Protein AF-A0A177AF52-F1 (afdb_monomer_lite)

Organism: NCBI:txid655981

pLDDT: mean 85.98, std 14.41, range [28.59, 98.75]

InterPro domains:
  IPR007400 PrpF-like [PF04303] (3-266)
  IPR007400 PrpF-like [PTHR43709] (2-265)

Secondary structure (DSSP, 8-state):
--TTT-----SS--HHHHHHHHHHHHHTTSSPPPPS-TTS-SEEEEEEEEEETTTTEEEEEEEEEETTEE----SB--TTSSS-B---EEEEES-BTSSSSSSSTTSSS-EEETTEEEEEEEESEEEEEEETGGGTS-TT--HHHHHHSTTHHHHHHHHHHHHHHHTTS-SSGGG--SSSSEEEEEE---GGGGSSSTT--SEEEEEEETTEE-SS--HHHHHHHHHHTTSTT-HHHHHT-S--SSSEEEEEETTEEEEEEEEEESSSTTSEEEESPPP--

Structure (mmCIF, N/CA/C/O backbone):
data_AF-A0A177AF52-F1
#
_entry.id   AF-A0A177AF52-F1
#
loop_
_atom_site.group_PDB
_atom_site.id
_atom_site.type_symbol
_atom_site.label_atom_id
_atom_site.label_alt_id
_atom_site.label_comp_id
_atom_site.label_asym_id
_atom_site.label_entity_id
_atom_site.label_seq_id
_atom_site.pdbx_PDB_ins_code
_atom_site.Cartn_x
_atom_site.Cartn_y
_atom_site.Cartn_z
_atom_site.occupancy
_atom_site.B_iso_or_equiv
_atom_site.auth_seq_id
_atom_site.auth_comp_id
_atom_site.auth_asym_id
_atom_site.auth_atom_id
_atom_site.pdbx_PDB_model_num
ATOM 1 N N . MET A 1 1 ? 0.615 -17.103 -1.307 1.00 76.00 1 MET A N 1
ATOM 2 C CA . MET A 1 1 ? 0.605 -18.437 -0.681 1.00 76.00 1 MET A CA 1
ATOM 3 C C . MET A 1 1 ? 0.746 -18.236 0.809 1.00 76.00 1 MET A C 1
ATOM 5 O O . MET A 1 1 ? 1.696 -17.577 1.219 1.00 76.00 1 MET A O 1
ATOM 9 N N . GLY A 1 2 ? -0.213 -18.704 1.598 1.00 78.56 2 GLY A N 1
ATOM 10 C CA . GLY A 1 2 ? -0.101 -18.650 3.048 1.00 78.56 2 GLY A CA 1
ATOM 11 C C . GLY A 1 2 ? 0.959 -19.633 3.538 1.00 78.56 2 GLY A C 1
ATOM 12 O O . GLY A 1 2 ? 0.996 -20.785 3.116 1.00 78.56 2 GLY A O 1
ATOM 13 N N . ILE A 1 3 ? 1.853 -19.162 4.409 1.00 81.19 3 ILE A N 1
ATOM 14 C CA . ILE A 1 3 ? 2.949 -19.979 4.956 1.00 81.19 3 ILE A CA 1
ATOM 15 C C . ILE A 1 3 ? 2.406 -21.016 5.951 1.00 81.19 3 ILE A C 1
ATOM 17 O O . ILE A 1 3 ? 2.937 -22.116 6.052 1.00 81.19 3 ILE A O 1
ATOM 21 N N . ARG A 1 4 ? 1.345 -20.663 6.689 1.00 81.12 4 ARG A N 1
ATOM 22 C CA . ARG A 1 4 ? 0.784 -21.497 7.763 1.00 81.12 4 ARG A CA 1
ATOM 23 C C . ARG A 1 4 ? -0.248 -22.508 7.266 1.00 81.12 4 ARG A C 1
ATOM 25 O O . ARG A 1 4 ? -0.349 -23.587 7.832 1.00 81.12 4 ARG A O 1
ATOM 32 N N . ASP A 1 5 ? -1.013 -22.150 6.240 1.00 81.25 5 ASP A N 1
ATOM 33 C CA . ASP A 1 5 ? -2.178 -22.907 5.766 1.00 81.25 5 ASP A CA 1
ATOM 34 C C . ASP A 1 5 ? -2.042 -23.410 4.317 1.00 81.25 5 ASP A C 1
ATOM 36 O O . ASP A 1 5 ? -2.864 -24.203 3.865 1.00 81.25 5 ASP A O 1
ATOM 40 N N . GLY A 1 6 ? -1.021 -22.964 3.576 1.00 83.69 6 GLY A N 1
ATOM 41 C CA . GLY A 1 6 ? -0.819 -23.313 2.169 1.00 83.69 6 GLY A CA 1
ATOM 42 C C . GLY A 1 6 ? -1.850 -22.710 1.209 1.00 83.69 6 GLY A C 1
ATOM 43 O O . GLY A 1 6 ? -1.813 -23.014 0.015 1.00 83.69 6 GLY A O 1
ATOM 44 N N . VAL A 1 7 ? -2.759 -21.850 1.679 1.00 84.50 7 VAL A N 1
ATOM 45 C CA . VAL A 1 7 ? -3.869 -21.340 0.865 1.00 84.50 7 VAL A CA 1
ATOM 46 C C . VAL A 1 7 ? -3.363 -20.309 -0.146 1.00 84.50 7 VAL A C 1
ATOM 48 O O . VAL A 1 7 ? -2.534 -19.437 0.147 1.00 84.50 7 VAL A O 1
ATOM 51 N N . LEU A 1 8 ? -3.859 -20.405 -1.379 1.00 85.25 8 LEU A N 1
ATOM 52 C CA . LEU A 1 8 ? -3.583 -19.438 -2.438 1.00 85.25 8 LEU A CA 1
ATOM 53 C C . LEU A 1 8 ? -4.682 -18.372 -2.451 1.00 85.25 8 LEU A C 1
ATOM 55 O O . LEU A 1 8 ? -5.853 -18.678 -2.662 1.00 85.25 8 LEU A O 1
ATOM 59 N N . ASP A 1 9 ? -4.296 -17.115 -2.223 1.00 84.25 9 ASP A N 1
ATOM 60 C CA . ASP A 1 9 ? -5.194 -15.963 -2.309 1.00 84.25 9 ASP A CA 1
ATOM 61 C C . ASP A 1 9 ? -4.885 -15.153 -3.572 1.00 84.25 9 ASP A C 1
ATOM 63 O O . ASP A 1 9 ? -3.786 -14.619 -3.725 1.00 84.25 9 ASP A O 1
ATOM 67 N N . TYR A 1 10 ? -5.872 -15.080 -4.465 1.00 86.44 10 TYR A N 1
ATOM 68 C CA . TYR A 1 10 ? -5.794 -14.422 -5.771 1.00 86.44 10 TYR A CA 1
ATOM 69 C C . TYR A 1 10 ? -6.603 -13.118 -5.831 1.00 86.44 10 TYR A C 1
ATOM 71 O O . TYR A 1 10 ? -6.833 -12.599 -6.918 1.00 86.44 10 TYR A O 1
ATOM 79 N N . ARG A 1 11 ? -7.098 -12.597 -4.702 1.00 81.50 11 ARG A N 1
ATOM 80 C CA . ARG A 1 11 ? -8.019 -11.444 -4.715 1.00 81.50 11 ARG A CA 1
ATOM 81 C C . ARG A 1 11 ? -7.333 -10.085 -4.834 1.00 81.50 11 ARG A C 1
ATOM 83 O O . ARG A 1 11 ? -7.983 -9.123 -5.213 1.00 81.50 11 ARG A O 1
ATOM 90 N N . GLY A 1 12 ? -6.057 -9.986 -4.467 1.00 79.50 12 GLY A N 1
ATOM 91 C CA . GLY A 1 12 ? -5.314 -8.725 -4.453 1.00 79.50 12 GLY A CA 1
ATOM 92 C C . GLY A 1 12 ? -4.194 -8.664 -5.488 1.00 79.50 12 GLY A C 1
ATOM 93 O O . GLY A 1 12 ? -3.811 -9.665 -6.086 1.00 79.50 12 GLY A O 1
ATOM 94 N N . SER A 1 13 ? -3.626 -7.472 -5.642 1.00 82.19 13 SER A N 1
ATOM 95 C CA . SER A 1 13 ? -2.408 -7.210 -6.410 1.00 82.19 13 SER A CA 1
ATOM 96 C C . SER A 1 13 ? -1.171 -7.120 -5.507 1.00 82.19 13 SER A C 1
ATOM 98 O O . SER A 1 13 ? -1.257 -6.706 -4.346 1.00 82.19 13 SER A O 1
ATOM 100 N N . CYS A 1 14 ? 0.009 -7.437 -6.042 1.00 84.25 14 CYS A N 1
ATOM 101 C CA . CYS A 1 14 ? 1.290 -7.133 -5.408 1.00 84.25 14 CYS A CA 1
ATOM 102 C C . CYS A 1 14 ? 2.048 -6.091 -6.239 1.00 84.25 14 CYS A C 1
ATOM 104 O O . CYS A 1 14 ? 2.724 -6.437 -7.203 1.00 84.25 14 CYS A O 1
ATOM 106 N N . GLY A 1 15 ? 1.964 -4.816 -5.841 1.00 79.88 15 GLY A N 1
ATOM 107 C CA . GLY A 1 15 ? 2.596 -3.720 -6.585 1.00 79.88 15 GLY A CA 1
ATOM 108 C C . GLY A 1 15 ? 4.116 -3.865 -6.739 1.00 79.88 15 GLY A C 1
ATOM 109 O O . GLY A 1 15 ? 4.652 -3.487 -7.772 1.00 79.88 15 GLY A O 1
ATOM 110 N N . ASN A 1 16 ? 4.797 -4.475 -5.761 1.00 86.00 16 ASN A N 1
ATOM 111 C CA . ASN A 1 16 ? 6.241 -4.720 -5.832 1.00 86.00 16 ASN A CA 1
ATOM 112 C C . ASN A 1 16 ? 6.590 -5.745 -6.923 1.00 86.00 16 ASN A C 1
ATOM 114 O O . ASN A 1 16 ? 7.559 -5.563 -7.652 1.00 86.00 16 ASN A O 1
ATOM 118 N N . MET A 1 17 ? 5.776 -6.797 -7.074 1.00 91.00 17 MET A N 1
ATOM 119 C CA . MET A 1 17 ? 5.997 -7.824 -8.099 1.00 91.00 17 MET A CA 1
ATOM 120 C C . MET A 1 17 ? 5.690 -7.318 -9.508 1.00 91.00 17 MET A C 1
ATOM 122 O O . MET A 1 17 ? 6.249 -7.843 -10.465 1.00 91.00 17 MET A O 1
ATOM 126 N N . THR A 1 18 ? 4.858 -6.282 -9.657 1.00 90.94 18 THR A N 1
ATOM 127 C CA . THR A 1 18 ? 4.557 -5.692 -10.968 1.00 90.94 18 THR A CA 1
ATOM 128 C C . THR A 1 18 ? 5.810 -5.179 -11.683 1.00 90.94 18 THR A C 1
ATOM 130 O O . THR A 1 18 ? 5.905 -5.323 -12.898 1.00 90.94 18 THR A O 1
ATOM 133 N N . ALA A 1 19 ? 6.795 -4.642 -10.952 1.00 90.88 19 ALA A N 1
ATOM 134 C CA . ALA A 1 19 ? 8.077 -4.249 -11.543 1.00 90.88 19 ALA A CA 1
ATOM 135 C C . ALA A 1 19 ? 8.839 -5.458 -12.115 1.00 90.88 19 ALA A C 1
ATOM 137 O O . ALA A 1 19 ? 9.369 -5.384 -13.219 1.00 90.88 19 ALA A O 1
ATOM 138 N N . GLY A 1 20 ? 8.824 -6.592 -11.406 1.00 93.94 20 GLY A N 1
ATOM 139 C CA . GLY A 1 20 ? 9.419 -7.843 -11.886 1.00 93.94 20 GLY A CA 1
ATOM 140 C C . GLY A 1 20 ? 8.691 -8.429 -13.098 1.00 93.94 20 GLY A C 1
ATOM 141 O O . GLY A 1 20 ? 9.339 -8.921 -14.011 1.00 93.94 20 GLY A O 1
ATOM 142 N N . VAL A 1 21 ? 7.357 -8.322 -13.153 1.00 95.81 21 VAL A N 1
ATOM 143 C CA . VAL A 1 21 ? 6.568 -8.718 -14.337 1.00 95.81 21 VAL A CA 1
ATOM 144 C C . VAL A 1 21 ? 6.951 -7.878 -15.556 1.00 95.81 21 VAL A C 1
ATOM 146 O O . VAL A 1 21 ? 7.075 -8.421 -16.649 1.00 95.81 21 VAL A O 1
ATOM 149 N N . ALA A 1 22 ? 7.152 -6.570 -15.373 1.00 94.44 22 ALA A N 1
ATOM 150 C CA . ALA A 1 22 ? 7.578 -5.683 -16.450 1.00 94.44 22 ALA A CA 1
ATOM 151 C C . ALA A 1 22 ? 8.966 -6.057 -16.983 1.00 94.44 22 ALA A C 1
ATOM 153 O O . ALA A 1 22 ? 9.139 -6.163 -18.193 1.00 94.44 22 ALA A O 1
ATOM 154 N N . ALA A 1 23 ? 9.920 -6.294 -16.077 1.00 93.88 23 ALA A N 1
ATOM 155 C CA . ALA A 1 23 ? 11.268 -6.716 -16.440 1.00 93.88 23 ALA A CA 1
ATOM 156 C C . ALA A 1 23 ? 11.255 -8.055 -17.195 1.00 93.88 23 ALA A C 1
ATOM 158 O O . ALA A 1 23 ? 11.773 -8.148 -18.301 1.00 93.88 23 ALA A O 1
ATOM 159 N N . PHE A 1 24 ? 10.547 -9.053 -16.659 1.00 96.00 24 PHE A N 1
ATOM 160 C CA . PHE A 1 24 ? 10.395 -10.361 -17.296 1.00 96.00 24 PHE A CA 1
ATOM 161 C C . PHE A 1 24 ? 9.803 -10.268 -18.707 1.00 96.00 24 PHE A C 1
ATOM 163 O O . PHE A 1 24 ? 10.266 -10.940 -19.619 1.00 96.00 24 PHE A O 1
ATOM 170 N N . ALA A 1 25 ? 8.785 -9.425 -18.910 1.00 95.38 25 ALA A N 1
ATOM 171 C CA . ALA A 1 25 ? 8.173 -9.268 -20.226 1.00 95.38 25 ALA A CA 1
ATOM 172 C C . ALA A 1 25 ? 9.148 -8.709 -21.275 1.00 95.38 25 ALA A C 1
ATOM 174 O O . ALA A 1 25 ? 9.036 -9.069 -22.446 1.00 95.38 25 ALA A O 1
ATOM 175 N N . VAL A 1 26 ? 10.077 -7.843 -20.863 1.00 92.31 26 VAL A N 1
ATOM 176 C CA . VAL A 1 26 ? 11.142 -7.321 -21.727 1.00 92.31 26 VAL A CA 1
ATOM 177 C C . VAL A 1 26 ? 12.168 -8.412 -22.026 1.00 92.31 26 VAL A C 1
ATOM 179 O O . VAL A 1 26 ? 12.386 -8.710 -23.197 1.00 92.31 26 VAL A O 1
ATOM 182 N N . ASP A 1 27 ? 12.732 -9.047 -20.995 1.00 91.75 27 ASP A N 1
ATOM 183 C CA . ASP A 1 27 ? 13.810 -10.037 -21.156 1.00 91.75 27 ASP A CA 1
ATOM 184 C C . ASP A 1 27 ? 13.367 -11.278 -21.955 1.00 91.75 27 ASP A C 1
ATOM 186 O O . ASP A 1 27 ? 14.146 -11.850 -22.713 1.00 91.75 27 ASP A O 1
ATOM 190 N N . GLU A 1 28 ? 12.097 -11.674 -21.848 1.00 94.50 28 GLU A N 1
ATOM 191 C CA . GLU A 1 28 ? 11.526 -12.805 -22.597 1.00 94.50 28 GLU A CA 1
ATOM 192 C C . GLU A 1 28 ? 10.979 -12.414 -23.982 1.00 94.50 28 GLU A C 1
ATOM 194 O O . GLU A 1 28 ? 10.378 -13.239 -24.675 1.00 94.50 28 GLU A O 1
ATOM 199 N N . GLY A 1 29 ? 11.124 -11.150 -24.397 1.00 91.69 29 GLY A N 1
ATOM 200 C CA . GLY A 1 29 ? 10.646 -10.675 -25.698 1.00 91.69 29 GLY A CA 1
ATOM 201 C C . GLY A 1 29 ? 9.122 -10.727 -25.863 1.00 91.69 29 GLY A C 1
ATOM 202 O O . GLY A 1 29 ? 8.619 -10.857 -26.979 1.00 91.69 29 GLY A O 1
ATOM 203 N N . LEU A 1 30 ? 8.366 -10.634 -24.762 1.00 93.44 30 LEU A N 1
ATOM 204 C CA . LEU A 1 30 ? 6.897 -10.573 -24.779 1.00 93.44 30 LEU A CA 1
ATOM 205 C C . LEU A 1 30 ? 6.371 -9.191 -25.189 1.00 93.44 30 LEU A C 1
ATOM 207 O O . LEU A 1 30 ? 5.178 -9.040 -25.467 1.00 93.44 30 LEU A O 1
ATOM 211 N N . VAL A 1 31 ? 7.243 -8.183 -25.208 1.00 90.38 31 VAL A N 1
ATOM 212 C CA . VAL A 1 31 ? 6.954 -6.825 -25.670 1.00 90.38 31 VAL A CA 1
ATOM 213 C C . VAL A 1 31 ? 8.012 -6.345 -26.652 1.00 90.38 31 VAL A C 1
ATOM 215 O O . VAL A 1 31 ? 9.165 -6.765 -26.608 1.00 90.38 31 VAL A O 1
ATOM 218 N N . GLU A 1 32 ? 7.618 -5.417 -27.520 1.00 84.88 32 GLU A N 1
ATOM 219 C CA . GLU A 1 32 ? 8.566 -4.722 -28.380 1.00 84.88 32 GLU A CA 1
ATOM 220 C C . GLU A 1 32 ? 9.409 -3.749 -27.553 1.00 84.88 32 GLU A C 1
ATOM 222 O O . GLU A 1 32 ? 8.893 -2.876 -26.850 1.00 84.88 32 GLU A O 1
ATOM 227 N N . VAL A 1 33 ? 10.722 -3.897 -27.669 1.00 83.38 33 VAL A N 1
ATOM 228 C CA . VAL A 1 33 ? 11.696 -2.963 -27.117 1.00 83.38 33 VAL A CA 1
ATOM 229 C C . VAL A 1 33 ? 12.072 -1.979 -28.224 1.00 83.38 33 VAL A C 1
ATOM 231 O O . VAL A 1 33 ? 12.361 -2.418 -29.343 1.00 83.38 33 VAL A O 1
ATOM 234 N N . PRO A 1 34 ? 12.067 -0.658 -27.968 1.00 72.19 34 PRO A N 1
ATOM 235 C CA . PRO A 1 34 ? 12.518 0.293 -28.969 1.00 72.19 34 PRO A CA 1
ATOM 236 C C . PRO A 1 34 ? 13.967 -0.019 -29.374 1.00 72.19 34 PRO A C 1
ATOM 238 O O . PRO A 1 34 ? 14.780 -0.368 -28.517 1.00 72.19 34 PRO A O 1
ATOM 241 N N . PRO A 1 35 ? 14.309 0.092 -30.669 1.00 63.62 35 PRO A N 1
ATOM 242 C CA . PRO A 1 35 ? 15.681 -0.110 -31.113 1.00 63.62 35 PRO A CA 1
ATOM 243 C C . PRO A 1 35 ? 16.621 0.848 -30.370 1.00 63.62 35 PRO A C 1
ATOM 245 O O . PRO A 1 35 ? 16.209 1.953 -30.006 1.00 63.62 35 PRO A O 1
ATOM 248 N N . ALA A 1 36 ? 17.875 0.421 -30.180 1.00 62.69 36 ALA A N 1
ATOM 249 C CA . ALA A 1 36 ? 18.947 1.261 -29.648 1.00 62.69 36 ALA A CA 1
ATOM 250 C C . ALA A 1 36 ? 18.911 2.659 -30.297 1.00 62.69 36 ALA A C 1
ATOM 252 O O . ALA A 1 36 ? 18.573 2.792 -31.481 1.00 62.69 36 ALA A O 1
ATOM 253 N N . GLY A 1 37 ? 19.196 3.697 -29.507 1.00 59.41 37 GLY A N 1
ATOM 254 C CA . GLY A 1 37 ? 19.025 5.093 -29.905 1.00 59.41 37 GLY A CA 1
ATOM 255 C C . GLY A 1 37 ? 19.698 5.429 -31.243 1.00 59.41 37 GLY A C 1
ATOM 256 O O . GLY A 1 37 ? 20.658 4.783 -31.663 1.00 59.41 37 GLY A O 1
ATOM 257 N N . LYS A 1 38 ? 19.202 6.479 -31.917 1.00 49.16 38 LYS A N 1
ATOM 258 C CA . LYS A 1 38 ? 19.607 6.891 -33.282 1.00 49.16 38 LYS A CA 1
ATOM 259 C C . LYS A 1 38 ? 21.114 7.138 -33.478 1.00 49.16 38 LYS A C 1
ATOM 261 O O . LYS A 1 38 ? 21.551 7.163 -34.624 1.00 49.16 38 LYS A O 1
ATOM 266 N N . ASP A 1 39 ? 21.880 7.253 -32.396 1.00 55.78 39 ASP A N 1
ATOM 267 C CA . ASP A 1 39 ? 23.312 7.564 -32.396 1.00 55.78 39 ASP A CA 1
ATOM 268 C C . ASP A 1 39 ? 24.197 6.408 -31.881 1.00 55.78 39 ASP A C 1
ATOM 270 O O . ASP A 1 39 ? 25.355 6.619 -31.526 1.00 55.78 39 ASP A O 1
ATOM 274 N N . GLY A 1 40 ? 23.679 5.173 -31.837 1.00 52.44 40 GLY A N 1
ATOM 275 C CA . GLY A 1 40 ? 24.425 4.020 -31.313 1.00 52.44 40 GLY A CA 1
ATOM 276 C C . GLY A 1 40 ? 24.487 3.972 -29.784 1.00 52.44 40 GLY A C 1
ATOM 277 O O . GLY A 1 40 ? 25.284 3.223 -29.226 1.00 52.44 40 GLY A O 1
ATOM 278 N N . GLU A 1 41 ? 23.644 4.755 -29.103 1.00 58.44 41 GLU A N 1
ATOM 279 C CA . GLU A 1 41 ? 23.433 4.619 -27.667 1.00 58.44 41 GLU A CA 1
ATOM 280 C C . GLU A 1 41 ? 22.734 3.289 -27.391 1.00 58.44 41 GLU A C 1
ATOM 282 O O . GLU A 1 41 ? 21.606 3.054 -27.829 1.00 58.44 41 GLU A O 1
ATOM 287 N N . GLU A 1 42 ? 23.396 2.422 -26.629 1.00 58.34 42 GLU A N 1
ATOM 288 C CA . GLU A 1 42 ? 22.862 1.123 -26.229 1.00 58.34 42 GLU A CA 1
ATOM 289 C C . GLU A 1 42 ? 21.661 1.241 -25.273 1.00 58.34 42 GLU A C 1
ATOM 291 O O . GLU A 1 42 ? 21.267 0.223 -24.742 1.00 58.34 42 GLU A O 1
ATOM 296 N N . GLY A 1 43 ? 21.063 2.416 -25.029 1.00 67.38 43 GLY A N 1
ATOM 297 C CA . GLY A 1 43 ? 20.031 2.636 -24.006 1.00 67.38 43 GLY A CA 1
ATOM 298 C C . GLY A 1 43 ? 18.677 3.137 -24.531 1.00 67.38 43 GLY A C 1
ATOM 299 O O . GLY A 1 43 ? 18.605 3.833 -25.543 1.00 67.38 43 GLY A O 1
ATOM 300 N N . GLY A 1 44 ? 17.595 2.820 -23.811 1.00 84.12 44 GLY A N 1
ATOM 301 C CA . GLY A 1 44 ? 16.234 3.307 -24.070 1.00 84.12 44 GLY A CA 1
ATOM 302 C C . GLY A 1 44 ? 15.251 3.014 -22.927 1.00 84.12 44 GLY A C 1
ATOM 303 O O . GLY A 1 44 ? 15.623 2.462 -21.894 1.00 84.12 44 GLY A O 1
ATOM 304 N N . GLU A 1 45 ? 13.977 3.378 -23.104 1.00 87.50 45 GLU A N 1
ATOM 305 C CA . GLU A 1 45 ? 12.886 3.006 -22.190 1.00 87.50 45 GLU A CA 1
ATOM 306 C C . GLU A 1 45 ? 11.819 2.202 -22.953 1.00 87.50 45 GLU A C 1
ATOM 308 O O . GLU A 1 45 ? 11.267 2.680 -23.944 1.00 87.50 45 GLU A O 1
ATOM 313 N N . ALA A 1 46 ? 11.499 0.997 -22.481 1.00 90.12 46 ALA A N 1
ATOM 314 C CA . ALA A 1 46 ? 10.362 0.211 -22.957 1.00 90.12 46 ALA A CA 1
ATOM 315 C C . ALA A 1 46 ? 9.115 0.510 -22.111 1.00 90.12 46 ALA A C 1
ATOM 317 O O . ALA A 1 46 ? 9.197 0.663 -20.890 1.00 90.12 46 ALA A O 1
ATOM 318 N N . VAL A 1 47 ? 7.943 0.568 -22.751 1.00 91.19 47 VAL A N 1
ATOM 319 C CA . VAL A 1 47 ? 6.655 0.757 -22.067 1.00 91.19 47 VAL A CA 1
ATOM 320 C C . VAL A 1 47 ? 5.885 -0.558 -22.067 1.00 91.19 47 VAL A C 1
ATOM 322 O O . VAL A 1 47 ? 5.399 -1.009 -23.103 1.00 91.19 47 VAL A O 1
ATOM 325 N N . VAL A 1 48 ? 5.736 -1.162 -20.889 1.00 93.75 48 VAL A N 1
ATOM 326 C CA . VAL A 1 48 ? 5.024 -2.429 -20.693 1.00 93.75 48 VAL A CA 1
ATOM 327 C C . VAL A 1 48 ? 3.639 -2.156 -20.120 1.00 93.75 48 VAL A C 1
ATOM 329 O O . VAL A 1 48 ? 3.501 -1.621 -19.021 1.00 93.75 48 VAL A O 1
ATOM 332 N N . ARG A 1 49 ? 2.590 -2.556 -20.843 1.00 94.00 49 ARG A N 1
ATOM 333 C CA . ARG A 1 49 ? 1.196 -2.448 -20.385 1.00 94.00 49 ARG A CA 1
ATOM 334 C C . ARG A 1 49 ? 0.737 -3.780 -19.799 1.00 94.00 49 ARG A C 1
ATOM 336 O O . ARG A 1 49 ? 0.509 -4.743 -20.521 1.00 94.00 49 ARG A O 1
ATOM 343 N N . ILE A 1 50 ? 0.586 -3.818 -18.481 1.00 94.81 50 ILE A N 1
ATOM 344 C CA . ILE A 1 50 ? 0.297 -5.017 -17.694 1.00 94.81 50 ILE A CA 1
ATOM 345 C C . ILE A 1 50 ? -1.179 -5.033 -17.313 1.00 94.81 50 ILE A C 1
ATOM 347 O O . ILE A 1 50 ? -1.646 -4.183 -16.552 1.00 94.81 50 ILE A O 1
ATOM 351 N N . TYR A 1 51 ? -1.911 -6.034 -17.797 1.00 94.69 51 TYR A N 1
ATOM 352 C CA . TYR A 1 51 ? -3.259 -6.326 -17.319 1.00 94.69 51 TYR A CA 1
ATOM 353 C C . TYR A 1 51 ? -3.189 -7.225 -16.082 1.00 94.69 51 TYR A C 1
ATOM 355 O O . TYR A 1 51 ? -2.832 -8.399 -16.169 1.00 94.69 51 TYR A O 1
ATOM 363 N N . ASN A 1 52 ? -3.525 -6.675 -14.916 1.00 92.62 52 ASN A N 1
ATOM 364 C CA . ASN A 1 52 ? -3.584 -7.444 -13.684 1.00 92.62 52 ASN A CA 1
ATOM 365 C C . ASN A 1 52 ? -4.893 -8.241 -13.636 1.00 92.62 52 ASN A C 1
ATOM 367 O O . ASN A 1 52 ? -5.960 -7.689 -13.373 1.00 92.62 52 ASN A O 1
ATOM 371 N N . THR A 1 53 ? -4.809 -9.551 -13.853 1.00 93.38 53 THR A N 1
ATOM 372 C CA . THR A 1 53 ? -5.976 -10.444 -13.881 1.00 93.38 53 THR A CA 1
ATOM 373 C C . THR A 1 53 ? -6.665 -10.601 -12.524 1.00 93.38 53 THR A C 1
ATOM 375 O O . THR A 1 53 ? -7.831 -10.980 -12.491 1.00 93.38 53 THR A O 1
ATOM 378 N N . ASN A 1 54 ? -5.985 -10.318 -11.406 1.00 90.12 54 ASN A N 1
ATOM 379 C CA . ASN A 1 54 ? -6.577 -10.397 -10.066 1.00 90.12 54 ASN A CA 1
ATOM 380 C C . ASN A 1 54 ? -7.548 -9.243 -9.799 1.00 90.12 54 ASN A C 1
ATOM 382 O O . ASN A 1 54 ? -8.566 -9.438 -9.143 1.00 90.12 54 ASN A O 1
ATOM 386 N N . THR A 1 55 ? -7.233 -8.048 -10.305 1.00 88.31 55 THR A N 1
ATOM 387 C CA . THR A 1 55 ? -7.994 -6.817 -10.028 1.00 88.31 55 THR A CA 1
ATOM 388 C C . THR A 1 55 ? -8.697 -6.235 -11.255 1.00 88.31 55 THR A C 1
ATOM 390 O O . THR A 1 55 ? -9.435 -5.255 -11.154 1.00 88.31 55 THR A O 1
ATOM 393 N N . GLY A 1 56 ? -8.436 -6.786 -12.443 1.00 89.38 56 GLY A N 1
ATOM 394 C CA . GLY A 1 56 ? -8.905 -6.245 -13.718 1.00 89.38 56 GLY A CA 1
ATOM 395 C C . GLY A 1 56 ? -8.335 -4.861 -14.050 1.00 89.38 56 GLY A C 1
ATOM 396 O O . GLY A 1 56 ? -8.888 -4.170 -14.906 1.00 89.38 56 GLY A O 1
ATOM 397 N N . LYS A 1 57 ? -7.270 -4.424 -13.361 1.00 88.38 57 LYS A N 1
ATOM 398 C CA . LYS A 1 57 ? -6.664 -3.094 -13.524 1.00 88.38 57 LYS A CA 1
ATOM 399 C C . LYS A 1 57 ? -5.480 -3.119 -14.477 1.00 88.38 57 LYS A C 1
ATOM 401 O O . LYS A 1 57 ? -4.750 -4.105 -14.556 1.00 88.38 57 LYS A O 1
ATOM 406 N N . LEU A 1 58 ? -5.279 -2.001 -15.171 1.00 90.19 58 LEU A N 1
ATOM 407 C CA . LEU A 1 58 ? -4.144 -1.799 -16.059 1.00 90.19 58 LEU A CA 1
ATOM 408 C C . LEU A 1 58 ? -3.036 -1.042 -15.319 1.00 90.19 58 LEU A C 1
ATOM 410 O O . LEU A 1 58 ? -3.287 -0.050 -14.634 1.00 90.19 58 LEU A O 1
ATOM 414 N N . ILE A 1 59 ? -1.807 -1.520 -15.461 1.00 90.88 59 ILE A N 1
ATOM 415 C CA . ILE A 1 59 ? -0.611 -0.874 -14.928 1.00 90.88 59 ILE A CA 1
ATOM 416 C C . ILE A 1 59 ? 0.342 -0.668 -16.096 1.00 90.88 59 ILE A C 1
ATOM 418 O O . ILE A 1 59 ? 0.558 -1.581 -16.886 1.00 90.88 59 ILE A O 1
ATOM 422 N N . GLU A 1 60 ? 0.896 0.525 -16.220 1.00 91.81 60 GLU A N 1
ATOM 423 C CA . GLU A 1 60 ? 1.952 0.819 -17.177 1.00 91.81 60 GLU A CA 1
ATOM 424 C C . GLU A 1 60 ? 3.290 0.850 -16.444 1.00 91.81 60 GLU A C 1
ATOM 426 O O . GLU A 1 60 ? 3.404 1.447 -15.373 1.00 91.81 60 GLU A O 1
ATOM 431 N N . ALA A 1 61 ? 4.290 0.173 -16.993 1.00 91.56 61 ALA A N 1
ATOM 432 C CA . ALA A 1 61 ? 5.640 0.168 -16.467 1.00 91.56 61 ALA A CA 1
ATOM 433 C C . ALA A 1 61 ? 6.599 0.748 -17.505 1.00 91.56 61 ALA A C 1
ATOM 435 O O . ALA A 1 61 ? 6.645 0.275 -18.638 1.00 91.56 61 ALA A O 1
ATOM 436 N N . THR A 1 62 ? 7.373 1.754 -17.111 1.00 91.12 62 THR A N 1
ATOM 437 C CA . THR A 1 62 ? 8.486 2.275 -17.906 1.00 91.12 62 THR A CA 1
ATOM 438 C C . THR A 1 62 ? 9.759 1.595 -17.425 1.00 91.12 62 THR A C 1
ATOM 440 O O . THR A 1 62 ? 10.169 1.784 -16.274 1.00 91.12 62 THR A O 1
ATOM 443 N N . VAL A 1 63 ? 10.344 0.772 -18.289 1.00 91.62 63 VAL A N 1
ATOM 444 C CA . VAL A 1 63 ? 11.477 -0.102 -17.984 1.00 91.62 63 VAL A CA 1
ATOM 445 C C . VAL A 1 63 ? 12.709 0.419 -18.723 1.00 91.62 63 VAL A C 1
ATOM 447 O O . VAL A 1 63 ? 12.679 0.473 -19.953 1.00 91.62 63 VAL A O 1
ATOM 450 N N . PRO A 1 64 ? 13.781 0.818 -18.020 1.00 90.69 64 PRO A N 1
ATOM 451 C CA . PRO A 1 64 ? 15.047 1.147 -18.664 1.00 90.69 64 PRO A CA 1
ATOM 452 C C . PRO A 1 64 ? 15.656 -0.106 -19.303 1.00 90.69 64 PRO A C 1
ATOM 454 O O . PRO A 1 64 ? 15.693 -1.165 -18.675 1.00 90.69 64 PRO A O 1
ATOM 457 N N . VAL A 1 65 ? 16.128 0.016 -20.538 1.00 89.50 65 VAL A N 1
ATOM 458 C CA . VAL A 1 65 ? 16.656 -1.088 -21.348 1.00 89.50 65 VAL A CA 1
ATOM 459 C C . VAL A 1 65 ? 18.031 -0.716 -21.882 1.00 89.50 65 VAL A C 1
ATOM 461 O O . VAL A 1 65 ? 18.221 0.417 -22.325 1.00 89.50 65 VAL A O 1
ATOM 464 N N . ILE A 1 66 ? 18.974 -1.661 -21.834 1.00 87.06 66 ILE A N 1
ATOM 465 C CA . ILE A 1 66 ? 20.297 -1.556 -22.446 1.00 87.06 66 ILE A CA 1
ATOM 466 C C . ILE A 1 66 ? 20.534 -2.757 -23.370 1.00 87.06 66 ILE A C 1
ATOM 468 O O . ILE A 1 66 ? 20.339 -3.895 -22.964 1.00 87.06 66 ILE A O 1
ATOM 472 N N . ALA A 1 67 ? 20.937 -2.511 -24.619 1.00 83.00 67 ALA A N 1
ATOM 473 C CA . ALA A 1 67 ? 21.227 -3.529 -25.634 1.00 83.00 67 ALA A CA 1
ATOM 474 C C . ALA A 1 67 ? 20.096 -4.562 -25.854 1.00 83.00 67 ALA A C 1
ATOM 476 O O . ALA A 1 67 ? 20.349 -5.696 -26.251 1.00 83.00 67 ALA A O 1
ATOM 477 N N . GLY A 1 68 ? 18.840 -4.157 -25.637 1.00 81.75 68 GLY A N 1
ATOM 478 C CA . GLY A 1 68 ? 17.663 -5.023 -25.775 1.00 81.75 68 GLY A CA 1
ATOM 479 C C . GLY A 1 68 ? 17.255 -5.773 -24.502 1.00 81.75 68 GLY A C 1
ATOM 480 O O . GLY A 1 68 ? 16.201 -6.399 -24.509 1.00 81.75 68 GLY A O 1
ATOM 481 N N . GLU A 1 69 ? 18.025 -5.665 -23.418 1.00 86.75 69 GLU A N 1
ATOM 482 C CA . GLU A 1 69 ? 17.773 -6.311 -22.123 1.00 86.75 69 GLU A CA 1
ATOM 483 C C . GLU A 1 69 ? 17.437 -5.281 -21.039 1.00 86.75 69 GLU A C 1
ATOM 485 O O . GLU A 1 69 ? 17.808 -4.108 -21.127 1.00 86.75 69 GLU A O 1
ATOM 490 N N . VAL A 1 70 ? 16.753 -5.689 -19.972 1.00 90.81 70 VAL A N 1
ATOM 491 C CA . VAL A 1 70 ? 16.470 -4.778 -18.854 1.00 90.81 70 VAL A CA 1
ATOM 492 C C . VAL A 1 70 ? 17.770 -4.266 -18.230 1.00 90.81 70 VAL A C 1
ATOM 494 O O . VAL A 1 70 ? 18.662 -5.030 -17.861 1.00 90.81 70 VAL A O 1
ATOM 497 N N . ALA A 1 71 ? 17.870 -2.951 -18.035 1.00 90.88 71 ALA A N 1
ATOM 498 C CA . ALA A 1 71 ? 19.004 -2.377 -17.327 1.00 90.88 71 ALA A CA 1
ATOM 499 C C . ALA A 1 71 ? 18.966 -2.808 -15.851 1.00 90.88 71 ALA A C 1
ATOM 501 O O . ALA A 1 71 ? 18.044 -2.464 -15.113 1.00 90.88 71 ALA A O 1
ATOM 502 N N . ALA A 1 72 ? 19.983 -3.537 -15.395 1.00 89.88 72 ALA A N 1
ATOM 503 C CA . ALA A 1 72 ? 20.107 -3.908 -13.984 1.00 89.88 72 ALA A CA 1
ATOM 504 C C . ALA A 1 72 ? 20.752 -2.791 -13.142 1.00 89.88 72 ALA A C 1
ATOM 506 O O . ALA A 1 72 ? 20.361 -2.551 -11.997 1.00 89.88 72 ALA A O 1
ATOM 507 N N . VAL A 1 73 ? 21.743 -2.098 -13.711 1.00 89.50 73 VAL A N 1
ATOM 508 C CA . VAL A 1 73 ? 22.556 -1.089 -13.019 1.00 89.50 73 VAL A CA 1
ATOM 509 C C . VAL A 1 73 ? 21.945 0.301 -13.176 1.00 89.50 73 VAL A C 1
ATOM 511 O O . VAL A 1 73 ? 21.506 0.689 -14.254 1.00 89.50 73 VAL A O 1
ATOM 514 N N . GLY A 1 74 ? 21.958 1.066 -12.089 1.00 87.69 74 GLY A N 1
ATOM 515 C CA . GLY A 1 74 ? 21.552 2.465 -12.044 1.00 87.69 74 GLY A CA 1
ATOM 516 C C . GLY A 1 74 ? 21.888 3.072 -10.685 1.00 87.69 74 GLY A C 1
ATOM 517 O O . GLY A 1 74 ? 22.480 2.413 -9.827 1.00 87.69 74 GLY A O 1
ATOM 518 N N . ASP A 1 75 ? 21.516 4.327 -10.483 1.00 87.38 75 ASP A N 1
ATOM 519 C CA . ASP A 1 75 ? 21.754 5.100 -9.259 1.00 87.38 75 ASP A CA 1
ATOM 520 C C . ASP A 1 75 ? 20.516 5.178 -8.348 1.00 87.38 75 ASP A C 1
ATOM 522 O O . ASP A 1 75 ? 20.548 5.804 -7.286 1.00 87.38 75 ASP A O 1
ATOM 526 N N . PHE A 1 76 ? 19.421 4.508 -8.722 1.00 86.00 76 PHE A N 1
ATOM 527 C CA . PHE A 1 76 ? 18.183 4.551 -7.963 1.00 86.00 76 PHE A CA 1
ATOM 528 C C . PHE A 1 76 ? 18.227 3.601 -6.766 1.00 86.00 76 PHE A C 1
ATOM 530 O O . PHE A 1 76 ? 18.457 2.400 -6.906 1.00 86.00 76 PHE A O 1
ATOM 537 N N . ALA A 1 77 ? 17.959 4.148 -5.581 1.00 86.12 77 ALA A N 1
ATOM 538 C CA . ALA A 1 77 ? 17.862 3.401 -4.334 1.00 86.12 77 ALA A CA 1
ATOM 539 C C . ALA A 1 77 ? 16.401 3.258 -3.890 1.00 86.12 77 ALA A C 1
ATOM 541 O O . ALA A 1 77 ? 15.625 4.216 -3.933 1.00 86.12 77 ALA A O 1
ATOM 542 N N . ILE A 1 78 ? 16.047 2.075 -3.381 1.00 84.69 78 ILE A N 1
ATOM 543 C CA . ILE A 1 78 ? 14.758 1.809 -2.735 1.00 84.69 78 ILE A CA 1
ATOM 544 C C . ILE A 1 78 ? 15.018 1.452 -1.274 1.00 84.69 78 ILE A C 1
ATOM 546 O O . ILE A 1 78 ? 15.802 0.558 -0.960 1.00 84.69 78 ILE A O 1
ATOM 550 N N . SER A 1 79 ? 14.324 2.131 -0.365 1.00 82.12 79 SER A N 1
ATOM 551 C CA . SER A 1 79 ? 14.379 1.847 1.067 1.00 82.12 79 SER A CA 1
ATOM 552 C C . SER A 1 79 ? 14.052 0.378 1.373 1.00 82.12 79 SER A C 1
ATOM 554 O O . SER A 1 79 ? 12.940 -0.083 1.121 1.00 82.12 79 SER A O 1
ATOM 556 N N . GLY A 1 80 ? 15.015 -0.344 1.954 1.00 81.06 80 GLY A N 1
ATOM 557 C CA . GLY A 1 80 ? 14.908 -1.776 2.268 1.00 81.06 80 GLY A CA 1
ATOM 558 C C . GLY A 1 80 ? 15.610 -2.715 1.27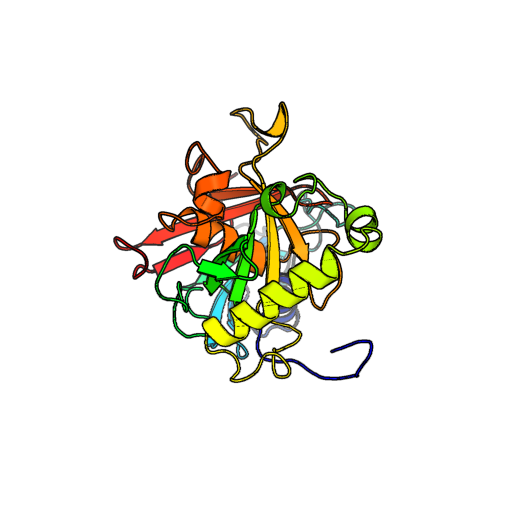8 1.00 81.06 80 GLY A C 1
ATOM 559 O O . GLY A 1 80 ? 15.673 -3.912 1.547 1.00 81.06 80 GLY A O 1
ATOM 560 N N . VAL A 1 81 ? 16.173 -2.198 0.180 1.00 85.81 81 VAL A N 1
ATOM 561 C CA . VAL A 1 81 ? 16.986 -2.961 -0.782 1.00 85.81 81 VAL A CA 1
ATOM 562 C C . VAL A 1 81 ? 18.441 -2.469 -0.716 1.00 85.81 81 VAL A C 1
ATOM 564 O O . VAL A 1 81 ? 18.666 -1.268 -0.855 1.00 85.81 81 VAL A O 1
ATOM 567 N N . PRO A 1 82 ? 19.440 -3.343 -0.482 1.00 87.94 82 PRO A N 1
ATOM 568 C CA . PRO A 1 82 ? 20.845 -2.941 -0.498 1.00 87.94 82 PRO A CA 1
ATOM 569 C C . PRO A 1 82 ? 21.318 -2.501 -1.891 1.00 87.94 82 PRO A C 1
ATOM 571 O O . PRO A 1 82 ? 21.078 -3.199 -2.873 1.00 87.94 82 PRO A O 1
ATOM 574 N N . GLY A 1 83 ? 22.064 -1.396 -1.955 1.00 91.69 83 GLY A N 1
ATOM 575 C CA . GLY A 1 83 ? 22.663 -0.889 -3.193 1.00 91.69 83 GLY A CA 1
ATOM 576 C C . GLY A 1 83 ? 21.722 -0.021 -4.031 1.00 91.69 83 GLY A C 1
ATOM 577 O O . GLY A 1 83 ? 20.766 0.564 -3.520 1.00 91.69 83 GLY A O 1
ATOM 578 N N . THR A 1 84 ? 22.035 0.086 -5.320 1.00 90.31 84 THR A N 1
ATOM 579 C CA . THR A 1 84 ? 21.268 0.843 -6.314 1.00 90.31 84 THR A CA 1
ATOM 580 C C . THR A 1 84 ? 21.028 -0.008 -7.558 1.00 90.31 84 THR A C 1
ATOM 582 O O . THR A 1 84 ? 21.750 -0.973 -7.812 1.00 90.31 84 THR A O 1
ATOM 585 N N . GLY A 1 85 ? 20.009 0.349 -8.334 1.00 90.25 85 GLY A N 1
ATOM 586 C CA . GLY A 1 85 ? 19.683 -0.295 -9.604 1.00 90.25 85 GLY A CA 1
ATOM 587 C C . GLY A 1 85 ? 18.989 0.671 -10.556 1.00 90.25 85 GLY A C 1
ATOM 588 O O . GLY A 1 85 ? 18.831 1.856 -10.251 1.00 90.25 85 GLY A O 1
ATOM 589 N N . ALA A 1 86 ? 18.572 0.181 -11.720 1.00 90.50 86 ALA A N 1
ATOM 590 C CA . ALA A 1 86 ? 17.781 0.991 -12.640 1.00 90.50 86 ALA A CA 1
ATOM 591 C C . ALA A 1 86 ? 16.366 1.247 -12.089 1.00 90.50 86 ALA A C 1
ATOM 593 O O . ALA A 1 86 ? 15.747 0.398 -11.443 1.00 90.50 86 ALA A O 1
ATOM 594 N N . CYS A 1 87 ? 15.826 2.438 -12.352 1.00 89.44 87 CYS A N 1
ATOM 595 C CA . CYS A 1 87 ? 14.502 2.828 -11.873 1.00 89.44 87 CYS A CA 1
ATOM 596 C C . CYS A 1 87 ? 13.396 2.350 -12.825 1.00 89.44 87 CYS A C 1
ATOM 598 O O . CYS A 1 87 ? 13.106 3.019 -13.816 1.00 89.44 87 CYS A O 1
ATOM 600 N N . ILE A 1 88 ? 12.699 1.266 -12.476 1.00 89.69 88 ILE A N 1
ATOM 601 C CA . ILE A 1 88 ? 11.430 0.904 -13.127 1.00 89.69 88 ILE A CA 1
ATOM 602 C C . ILE A 1 88 ? 10.314 1.789 -12.567 1.00 89.69 88 ILE A C 1
ATOM 604 O O . ILE A 1 88 ? 10.016 1.761 -11.369 1.00 89.69 88 ILE A O 1
ATOM 608 N N . LYS A 1 89 ? 9.680 2.584 -13.431 1.00 88.75 89 LYS A N 1
ATOM 609 C CA . LYS A 1 89 ? 8.566 3.466 -13.048 1.00 88.75 89 LYS A CA 1
ATOM 610 C C . LYS A 1 89 ? 7.258 2.712 -13.246 1.00 88.75 89 LYS A C 1
ATOM 612 O O . LYS A 1 89 ? 7.050 2.129 -14.301 1.00 88.75 89 LYS A O 1
ATOM 617 N N . LEU A 1 90 ? 6.372 2.742 -12.254 1.00 89.38 90 LEU A N 1
ATOM 618 C CA . LEU A 1 90 ? 5.044 2.132 -12.336 1.00 89.38 90 LEU A CA 1
ATOM 619 C C . LEU A 1 90 ? 3.968 3.214 -12.295 1.00 89.38 90 LEU A C 1
ATOM 621 O O . LEU A 1 90 ? 3.979 4.049 -11.391 1.00 89.38 90 LEU A O 1
ATOM 625 N N . ALA A 1 91 ? 3.029 3.160 -13.234 1.00 88.62 91 ALA A N 1
ATOM 626 C CA . ALA A 1 91 ? 1.837 3.989 -13.297 1.00 88.62 91 ALA A CA 1
ATOM 627 C C . ALA A 1 91 ? 0.582 3.108 -13.214 1.00 88.62 91 ALA A C 1
ATOM 629 O O . ALA A 1 91 ? 0.266 2.341 -14.122 1.00 88.62 91 ALA A O 1
ATOM 630 N N . PHE A 1 92 ? -0.156 3.212 -12.112 1.00 87.44 92 PHE A N 1
ATOM 631 C CA . PHE A 1 92 ? -1.434 2.529 -11.926 1.00 87.44 92 PHE A CA 1
ATOM 632 C C . PHE A 1 92 ? -2.533 3.354 -12.597 1.00 87.44 92 PHE A C 1
ATOM 634 O O . PHE A 1 92 ? -2.816 4.467 -12.146 1.00 87.44 92 PHE A O 1
ATOM 641 N N . LEU A 1 93 ? -3.131 2.816 -13.663 1.00 85.06 93 LEU A N 1
ATOM 642 C CA . LEU A 1 93 ? -4.140 3.494 -14.476 1.00 85.06 93 LEU A CA 1
ATOM 643 C C . LEU A 1 93 ? -5.536 3.172 -13.923 1.00 85.06 93 LEU A C 1
ATOM 645 O O . LEU A 1 93 ? -5.957 2.016 -13.908 1.00 85.06 93 LEU A O 1
ATOM 649 N N . GLU A 1 94 ? -6.244 4.187 -13.427 1.00 84.94 94 GLU A N 1
ATOM 650 C CA . GLU A 1 94 ? -7.573 4.055 -12.799 1.00 84.94 94 GLU A CA 1
ATOM 651 C C . GLU A 1 94 ? -7.653 3.005 -11.654 1.00 84.94 94 GLU A C 1
ATOM 653 O O . GLU A 1 94 ? -8.508 2.108 -11.659 1.00 84.94 94 GLU A O 1
ATOM 658 N N . PRO A 1 95 ? -6.788 3.109 -10.623 1.00 86.12 95 PRO A N 1
ATOM 659 C CA . PRO A 1 95 ? -6.655 2.128 -9.546 1.00 86.12 95 PRO A CA 1
ATOM 660 C C . PRO A 1 95 ? -7.892 1.965 -8.658 1.00 86.12 95 PRO A C 1
ATOM 662 O O . PRO A 1 95 ? -7.963 0.977 -7.930 1.00 86.12 95 PRO A O 1
ATOM 665 N N . ALA A 1 96 ? -8.845 2.898 -8.688 1.00 90.62 96 ALA A N 1
ATOM 666 C CA . ALA A 1 96 ? -10.032 2.888 -7.836 1.00 90.62 96 ALA A CA 1
ATOM 667 C C . ALA A 1 96 ? -10.909 1.638 -8.045 1.00 90.62 96 ALA A C 1
ATOM 669 O O . ALA A 1 96 ? -11.171 1.236 -9.179 1.00 90.62 96 ALA A O 1
ATOM 670 N N . GLY A 1 97 ? -11.424 1.057 -6.961 1.00 91.25 97 GLY A N 1
ATOM 671 C CA . GLY A 1 97 ? -12.351 -0.073 -7.004 1.00 91.25 97 GLY A CA 1
ATOM 672 C C . GLY A 1 97 ? -11.729 -1.347 -7.566 1.00 91.25 97 GLY A C 1
ATOM 673 O O . GLY A 1 97 ? -12.333 -1.983 -8.426 1.00 91.25 97 GLY A O 1
ATOM 674 N N . SER A 1 98 ? -10.509 -1.683 -7.145 1.00 89.50 98 SER A N 1
ATOM 675 C CA . SER A 1 98 ? -9.758 -2.843 -7.642 1.00 89.50 98 SER A CA 1
ATOM 676 C C . SER A 1 98 ? -10.380 -4.192 -7.270 1.00 89.50 98 SER A C 1
ATOM 678 O O . SER A 1 98 ? -10.227 -5.151 -8.018 1.00 89.50 98 SER A O 1
ATOM 680 N N . VAL A 1 99 ? -11.111 -4.263 -6.155 1.00 92.81 99 VAL A N 1
ATOM 681 C CA . VAL A 1 99 ? -11.758 -5.499 -5.672 1.00 92.81 99 VAL A CA 1
ATOM 682 C C . VAL A 1 99 ? -13.237 -5.270 -5.369 1.00 92.81 99 VAL A C 1
ATOM 684 O O . VAL A 1 99 ? -14.080 -6.108 -5.665 1.00 92.81 99 VAL A O 1
ATOM 687 N N . THR A 1 100 ? -13.569 -4.117 -4.797 1.00 94.38 100 THR A N 1
ATOM 688 C CA . THR A 1 100 ? -14.920 -3.738 -4.356 1.00 94.38 100 THR A CA 1
ATOM 689 C C . THR A 1 100 ? -15.708 -2.973 -5.425 1.00 94.38 100 THR A C 1
ATOM 691 O O . THR A 1 100 ? -16.893 -2.690 -5.253 1.00 94.38 100 THR A O 1
ATOM 694 N N . GLY A 1 101 ? -15.053 -2.586 -6.526 1.00 92.12 101 GLY A N 1
ATOM 695 C CA . GLY A 1 101 ? -15.653 -1.812 -7.616 1.00 92.12 101 GLY A CA 1
ATOM 696 C C . GLY A 1 101 ? -15.900 -0.329 -7.305 1.00 92.12 101 GLY A C 1
ATOM 697 O O . GLY A 1 101 ? -16.443 0.383 -8.149 1.00 92.12 101 GLY A O 1
ATOM 698 N N . ARG A 1 102 ? -15.522 0.172 -6.120 1.00 92.19 102 ARG A N 1
ATOM 699 C CA . ARG A 1 102 ? -15.682 1.583 -5.720 1.00 92.19 102 ARG A CA 1
ATOM 700 C C . ARG A 1 102 ? -14.446 2.080 -4.981 1.00 92.19 102 ARG A C 1
ATOM 702 O O . ARG A 1 102 ? -13.839 1.316 -4.254 1.00 92.19 102 ARG A O 1
ATOM 709 N N . LEU A 1 103 ? -14.114 3.370 -5.102 1.00 92.38 103 LEU A N 1
ATOM 710 C CA . LEU A 1 103 ? -13.026 3.960 -4.308 1.00 92.38 103 LEU A CA 1
ATOM 711 C C . LEU A 1 103 ? -13.341 3.926 -2.805 1.00 92.38 103 LEU A C 1
ATOM 713 O O . LEU A 1 103 ? -12.493 3.542 -2.011 1.00 92.38 103 LEU A O 1
ATOM 717 N N . LEU A 1 104 ? -14.564 4.319 -2.435 1.00 95.31 104 LEU A N 1
ATOM 718 C CA . LEU A 1 104 ? -15.068 4.349 -1.059 1.00 95.31 104 LEU A CA 1
ATOM 719 C C . LEU A 1 104 ? -16.171 3.294 -0.903 1.00 95.31 104 LEU A C 1
ATOM 721 O O . LEU A 1 104 ? -17.356 3.614 -1.046 1.00 95.31 104 LEU A O 1
ATOM 725 N N . PRO A 1 105 ? -15.814 2.021 -0.676 1.00 96.62 105 PRO A N 1
ATOM 726 C CA . PRO A 1 105 ? -16.783 0.927 -0.613 1.00 96.62 105 PRO A CA 1
ATOM 727 C C . PRO A 1 105 ? -17.813 1.075 0.515 1.00 96.62 105 PRO A C 1
ATOM 729 O O . PRO A 1 105 ? -18.935 0.593 0.381 1.00 96.62 105 PRO A O 1
ATOM 732 N N . THR A 1 106 ? -17.480 1.792 1.590 1.00 96.88 106 THR A N 1
ATOM 733 C CA . THR A 1 106 ? -18.376 2.029 2.734 1.00 96.88 106 THR A CA 1
ATOM 734 C C . THR A 1 106 ? -19.284 3.250 2.557 1.00 96.88 106 THR A C 1
ATOM 736 O O . THR A 1 106 ? -20.281 3.386 3.273 1.00 96.88 106 THR A O 1
ATOM 739 N N . GLY A 1 107 ? -19.006 4.084 1.547 1.00 93.44 107 GLY A N 1
ATOM 740 C CA . GLY A 1 107 ? -19.803 5.251 1.163 1.00 93.44 107 GLY A CA 1
ATOM 741 C C . GLY A 1 107 ? -19.299 6.595 1.695 1.00 93.44 107 GLY A C 1
ATOM 742 O O . GLY A 1 107 ? -19.862 7.620 1.317 1.00 93.44 107 GLY A O 1
ATOM 743 N N . GLY A 1 108 ? -18.244 6.620 2.515 1.00 90.94 108 GLY A N 1
ATOM 744 C CA . GLY A 1 108 ? -17.678 7.848 3.080 1.00 90.94 108 GLY A CA 1
ATOM 745 C C . GLY A 1 108 ? -16.173 7.755 3.328 1.00 90.94 108 GLY A C 1
ATOM 746 O O . GLY A 1 108 ? -15.565 6.710 3.123 1.00 90.94 108 GLY A O 1
ATOM 747 N N . GLY A 1 109 ? -15.564 8.869 3.744 1.00 91.44 109 GLY A N 1
ATOM 748 C CA . GLY A 1 109 ? -14.139 8.922 4.092 1.00 91.44 109 GLY A CA 1
ATOM 749 C C . GLY A 1 109 ? -13.816 8.362 5.482 1.00 91.44 109 GLY A C 1
ATOM 750 O O . GLY A 1 109 ? -12.651 8.080 5.760 1.00 91.44 109 GLY A O 1
ATOM 751 N N . MET A 1 110 ? -14.828 8.182 6.332 1.00 95.94 110 MET A N 1
ATOM 752 C CA . MET A 1 110 ? -14.686 7.771 7.726 1.00 95.94 110 MET A CA 1
ATOM 753 C C . MET A 1 110 ? -15.762 6.751 8.111 1.00 95.94 110 MET A C 1
ATOM 755 O O . MET A 1 110 ? -16.947 6.964 7.857 1.00 95.94 110 MET A O 1
ATOM 759 N N . ASP A 1 111 ? -15.332 5.687 8.774 1.00 98.25 111 ASP A N 1
ATOM 760 C CA . ASP A 1 111 ? -16.131 4.682 9.467 1.00 98.25 111 ASP A CA 1
ATOM 761 C C . ASP A 1 111 ? -15.625 4.553 10.915 1.00 98.25 111 ASP A C 1
ATOM 763 O O . ASP A 1 111 ? -14.580 5.100 11.271 1.00 98.25 111 ASP A O 1
ATOM 767 N N . VAL A 1 112 ? -16.348 3.809 11.756 1.00 98.44 112 VAL A N 1
ATOM 768 C CA . VAL A 1 112 ? -15.934 3.506 13.133 1.00 98.44 112 VAL A CA 1
ATOM 769 C C . VAL A 1 112 ? -16.051 2.004 13.377 1.00 98.44 112 VAL A C 1
ATOM 771 O O . VAL A 1 112 ? -17.121 1.429 13.180 1.00 98.44 112 VAL A O 1
ATOM 774 N N . PHE A 1 113 ? -14.968 1.385 13.845 1.00 98.44 113 PHE A N 1
ATOM 775 C CA . PHE A 1 113 ? -14.892 -0.034 14.207 1.00 98.44 113 PHE A CA 1
ATOM 776 C C . PHE A 1 113 ? -14.245 -0.161 15.581 1.00 98.44 113 PHE A C 1
ATOM 778 O O . PHE A 1 113 ? -13.217 0.462 15.829 1.00 98.44 113 PHE A O 1
ATOM 785 N N . ASP A 1 114 ? -14.839 -0.926 16.496 1.00 97.62 114 ASP A N 1
ATOM 786 C CA . ASP A 1 114 ? -14.367 -1.031 17.890 1.00 97.62 114 ASP A CA 1
ATOM 787 C C . ASP A 1 114 ? -14.125 0.332 18.579 1.00 97.62 114 ASP A C 1
ATOM 789 O O . ASP A 1 114 ? -13.213 0.490 19.391 1.00 97.62 114 ASP A O 1
ATOM 793 N N . GLY A 1 115 ? -14.931 1.344 18.234 1.00 97.75 115 GLY A N 1
ATOM 794 C CA . 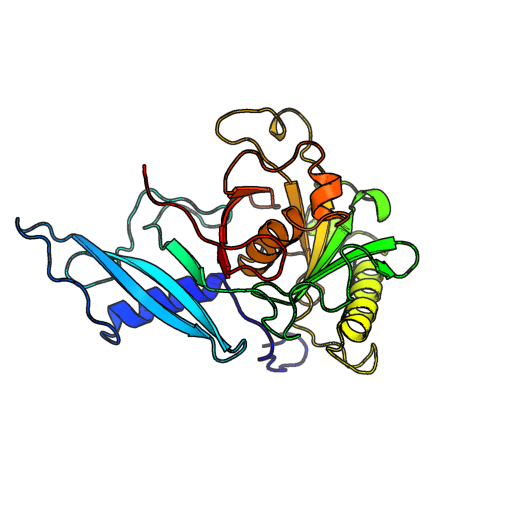GLY A 1 115 ? -14.777 2.717 18.733 1.00 97.75 115 GLY A CA 1
ATOM 795 C C . GLY A 1 115 ? -13.592 3.491 18.140 1.00 97.75 115 GLY A C 1
ATOM 796 O O . GLY A 1 115 ? -13.331 4.610 18.572 1.00 97.75 115 GLY A O 1
ATOM 797 N N . VAL A 1 116 ? -12.888 2.923 17.158 1.00 98.44 116 VAL A N 1
ATOM 798 C CA . VAL A 1 116 ? -11.755 3.533 16.454 1.00 98.44 116 VAL A CA 1
ATOM 799 C C . VAL A 1 116 ? -12.198 4.001 15.076 1.00 98.44 116 VAL A C 1
ATOM 801 O O . VAL A 1 116 ? -12.777 3.250 14.292 1.00 98.44 116 VAL A O 1
ATOM 804 N N . GLU A 1 117 ? -11.901 5.258 14.780 1.00 98.50 117 GLU A N 1
ATOM 805 C CA . GLU A 1 117 ? -12.100 5.860 13.469 1.00 98.50 117 GLU A CA 1
ATOM 806 C C . GLU A 1 117 ? -11.161 5.255 12.418 1.00 98.50 117 GLU A C 1
ATOM 808 O O . GLU A 1 117 ? -9.954 5.110 12.642 1.00 98.50 117 GLU A O 1
ATOM 813 N N . ALA A 1 118 ? -11.717 4.915 11.258 1.00 98.62 118 ALA A N 1
ATOM 814 C CA . ALA A 1 118 ? -10.997 4.268 10.174 1.00 98.62 118 ALA A CA 1
ATOM 815 C C . ALA A 1 118 ? -11.443 4.786 8.804 1.00 98.62 118 ALA A C 1
ATOM 817 O O . ALA A 1 118 ? -12.623 5.028 8.568 1.00 98.62 118 ALA A O 1
ATOM 818 N N . THR A 1 119 ? -10.517 4.871 7.853 1.00 98.62 119 THR A N 1
ATOM 819 C CA . THR A 1 119 ? -10.851 5.052 6.433 1.00 98.62 119 THR A CA 1
ATOM 820 C C . THR A 1 119 ? -10.776 3.717 5.715 1.00 98.62 119 THR A C 1
ATOM 822 O O . THR A 1 119 ? -9.707 3.108 5.676 1.00 98.62 119 THR A O 1
ATOM 825 N N . CYS A 1 120 ? -11.877 3.305 5.088 1.00 98.50 120 CYS A N 1
ATOM 826 C CA . CYS A 1 120 ? -11.919 2.172 4.166 1.00 98.50 120 CYS A CA 1
ATOM 827 C C . CYS A 1 120 ? -11.837 2.670 2.719 1.00 98.50 120 CYS A C 1
ATOM 829 O O . CYS A 1 120 ? -12.733 3.370 2.246 1.00 98.50 120 CYS A O 1
ATOM 831 N N . ILE A 1 121 ? -10.787 2.290 1.997 1.00 96.81 121 ILE A N 1
ATOM 832 C CA . ILE A 1 121 ? -10.571 2.706 0.607 1.00 96.81 121 ILE A CA 1
ATOM 833 C C . ILE A 1 121 ? -10.144 1.522 -0.249 1.00 96.81 121 ILE A C 1
ATOM 835 O O . ILE A 1 121 ? -9.499 0.599 0.234 1.00 96.81 121 ILE A O 1
ATOM 839 N N . ASP A 1 122 ? -10.479 1.541 -1.530 1.00 95.62 122 ASP A N 1
ATOM 840 C CA . ASP A 1 122 ? -10.022 0.547 -2.492 1.00 95.62 122 ASP A CA 1
ATOM 841 C C . ASP A 1 122 ? -9.403 1.244 -3.706 1.00 95.62 122 ASP A C 1
ATOM 843 O O . ASP A 1 122 ? -10.100 1.703 -4.613 1.00 95.62 122 ASP A O 1
ATOM 847 N N . ALA A 1 123 ? -8.071 1.341 -3.696 1.00 91.75 123 ALA A N 1
ATOM 848 C CA . ALA A 1 123 ? -7.263 1.827 -4.806 1.00 91.75 123 ALA A CA 1
ATOM 849 C C . ALA A 1 123 ? -6.024 0.932 -4.969 1.00 91.75 123 ALA A C 1
ATOM 851 O O . ALA A 1 123 ? -5.173 0.880 -4.088 1.00 91.75 123 ALA A O 1
ATOM 852 N N . SER A 1 124 ? -5.899 0.215 -6.090 1.00 88.94 124 SER A N 1
ATOM 853 C CA . SER A 1 124 ? -4.919 -0.873 -6.323 1.00 88.94 124 SER A CA 1
ATOM 854 C C . SER A 1 124 ? -5.112 -2.107 -5.431 1.00 88.94 124 SER A C 1
ATOM 856 O O . SER A 1 124 ? -5.053 -3.223 -5.942 1.00 88.94 124 SER A O 1
ATOM 858 N N . ASN A 1 125 ? -5.387 -1.916 -4.138 1.00 92.56 125 ASN A N 1
ATOM 859 C CA . ASN A 1 125 ? -5.966 -2.904 -3.234 1.00 92.56 125 ASN A CA 1
ATOM 860 C C . ASN A 1 125 ? -6.865 -2.223 -2.184 1.00 92.56 125 ASN A C 1
ATOM 862 O O . ASN A 1 125 ? -6.552 -1.109 -1.748 1.00 92.56 125 ASN A O 1
ATOM 866 N N . PRO A 1 126 ? -7.878 -2.936 -1.659 1.00 96.56 126 PRO A N 1
ATOM 867 C CA . PRO A 1 126 ? -8.596 -2.558 -0.448 1.00 96.56 126 PRO A CA 1
ATOM 868 C C . PRO A 1 126 ? -7.648 -2.349 0.740 1.00 96.56 126 PRO A C 1
ATOM 870 O O . PRO A 1 126 ? -6.834 -3.221 1.064 1.00 96.56 126 PRO A O 1
ATOM 873 N N . CYS A 1 127 ? -7.758 -1.197 1.394 1.00 98.00 127 CYS A N 1
ATOM 874 C CA . CYS A 1 127 ? -6.971 -0.784 2.547 1.00 98.00 127 CYS A CA 1
ATOM 875 C C . CYS A 1 127 ? -7.860 -0.141 3.620 1.00 98.00 127 CYS A C 1
ATOM 877 O O . CYS A 1 127 ? -8.835 0.548 3.318 1.00 98.00 127 CYS A O 1
ATOM 879 N N . VAL A 1 128 ? -7.464 -0.338 4.873 1.00 98.62 128 VAL A N 1
ATOM 880 C CA . VAL A 1 128 ? -8.032 0.283 6.068 1.00 98.62 128 VAL A CA 1
ATOM 881 C C . VAL A 1 128 ? -6.935 1.106 6.736 1.00 98.62 128 VAL A C 1
ATOM 883 O O . VAL A 1 128 ? -5.853 0.585 7.017 1.00 98.62 128 VAL A O 1
ATOM 886 N N . PHE A 1 129 ? -7.201 2.383 6.987 1.00 98.75 129 PHE A N 1
ATOM 887 C CA . PHE A 1 129 ? -6.271 3.288 7.662 1.00 98.75 129 PHE A CA 1
ATOM 888 C C . PHE A 1 129 ? -6.845 3.740 8.995 1.00 98.75 129 PHE A C 1
ATOM 890 O O . PHE A 1 129 ? -7.949 4.276 9.024 1.00 98.75 129 PHE A O 1
ATOM 897 N N . VAL A 1 130 ? -6.083 3.558 10.069 1.00 98.56 130 VAL A N 1
ATOM 898 C CA . VAL A 1 130 ? -6.432 4.010 11.423 1.00 98.56 130 VAL A CA 1
ATOM 899 C C . VAL A 1 130 ? -5.310 4.878 11.982 1.00 98.56 130 VAL A C 1
ATOM 901 O O . VAL A 1 130 ? -4.137 4.666 11.676 1.00 98.56 130 VAL A O 1
ATOM 904 N N . GLU A 1 131 ? -5.651 5.876 12.788 1.00 98.00 131 GLU A N 1
ATOM 905 C CA . GLU A 1 131 ? -4.661 6.773 13.385 1.00 98.00 131 GLU A CA 1
ATOM 906 C C . GLU A 1 131 ? -3.917 6.068 14.529 1.00 98.00 131 GLU A C 1
ATOM 908 O O . GLU A 1 131 ? -4.530 5.438 15.393 1.00 98.00 131 GLU A O 1
ATOM 913 N N . ALA A 1 132 ? -2.584 6.155 14.538 1.00 97.94 132 ALA A N 1
ATOM 914 C CA . ALA A 1 132 ? -1.754 5.456 15.522 1.00 97.94 132 ALA A CA 1
ATOM 915 C C . ALA A 1 132 ? -2.065 5.879 16.967 1.00 97.94 132 ALA A C 1
ATOM 917 O O . ALA A 1 132 ? -2.144 5.036 17.864 1.00 97.94 132 ALA A O 1
ATOM 918 N N . GLU A 1 133 ? -2.323 7.172 17.171 1.00 96.56 133 GLU A N 1
ATOM 919 C CA . GLU A 1 133 ? -2.690 7.735 18.470 1.00 96.56 133 GLU A CA 1
ATOM 920 C C . GLU A 1 133 ? -4.012 7.152 18.994 1.00 96.56 133 GLU A C 1
ATOM 922 O O . GLU A 1 133 ? -4.099 6.788 20.165 1.00 96.56 133 GLU A O 1
ATOM 927 N N . SER A 1 134 ? -5.007 6.931 18.124 1.00 97.19 134 SER A N 1
ATOM 928 C CA . SER A 1 134 ? -6.277 6.276 18.490 1.00 97.19 134 SER A CA 1
ATOM 929 C C . SER A 1 134 ? -6.100 4.816 18.924 1.00 97.19 134 SER A C 1
ATOM 931 O O . SER A 1 134 ? -6.950 4.252 19.615 1.00 97.19 134 SER A O 1
ATOM 933 N N . MET A 1 135 ? -4.981 4.195 18.550 1.00 97.69 135 MET A N 1
ATOM 934 C CA . MET A 1 135 ? -4.609 2.852 18.991 1.00 97.69 135 MET A CA 1
ATOM 935 C C . MET A 1 135 ? -3.744 2.854 20.257 1.00 97.69 135 MET A C 1
ATOM 937 O O . MET A 1 135 ? -3.517 1.779 20.817 1.00 97.69 135 MET A O 1
ATOM 941 N N . GLY A 1 136 ? -3.339 4.030 20.750 1.00 96.56 136 GLY A N 1
ATOM 942 C CA . GLY A 1 136 ? -2.527 4.201 21.955 1.00 96.56 136 GLY A CA 1
ATOM 943 C C . GLY A 1 136 ? -1.043 3.901 21.747 1.00 96.56 136 GLY A C 1
ATOM 944 O O . GLY A 1 136 ? -0.369 3.516 22.699 1.00 96.56 136 GLY A O 1
ATOM 945 N N . VAL A 1 137 ? -0.534 4.029 20.517 1.00 97.19 137 VAL A N 1
ATOM 946 C CA . VAL A 1 137 ? 0.858 3.697 20.177 1.00 97.19 137 VAL A CA 1
ATOM 947 C C . VAL A 1 137 ? 1.556 4.825 19.428 1.00 97.19 137 VAL A C 1
ATOM 949 O O . VAL A 1 137 ? 0.917 5.677 18.814 1.00 97.19 137 VAL A O 1
ATOM 952 N N . SER A 1 138 ? 2.892 4.818 19.462 1.00 95.81 138 SER A N 1
ATOM 953 C CA . SER A 1 138 ? 3.692 5.747 18.663 1.00 95.81 138 SER A CA 1
ATOM 954 C C . SER A 1 138 ? 3.406 5.562 17.172 1.00 95.81 138 SER A C 1
ATOM 956 O O . SER A 1 138 ? 3.405 4.438 16.668 1.00 95.81 138 SER A O 1
ATOM 958 N N . GLY A 1 139 ? 3.255 6.666 16.440 1.00 93.44 139 GLY A N 1
ATOM 959 C CA . GLY A 1 139 ? 3.148 6.654 14.980 1.00 93.44 139 GLY A CA 1
ATOM 960 C C . GLY A 1 139 ? 4.359 6.046 14.272 1.00 93.44 139 GLY A C 1
ATOM 961 O O . GLY A 1 139 ? 4.242 5.485 13.182 1.00 93.44 139 GLY A O 1
ATOM 962 N N . THR A 1 140 ? 5.524 6.085 14.921 1.00 94.62 140 THR A N 1
ATOM 963 C CA . THR A 1 140 ? 6.774 5.539 14.391 1.00 94.62 140 THR A CA 1
ATOM 964 C C . THR A 1 140 ? 7.071 4.108 14.835 1.00 94.62 140 THR A C 1
ATOM 966 O O . THR A 1 140 ? 8.116 3.599 14.426 1.00 94.62 140 THR A O 1
ATOM 969 N N . ILE A 1 141 ? 6.159 3.444 15.569 1.00 95.75 141 ILE A N 1
ATOM 970 C CA . ILE A 1 141 ? 6.322 2.075 16.101 1.00 95.75 141 ILE A CA 1
ATOM 971 C C . ILE A 1 141 ? 6.952 1.122 15.075 1.00 95.75 141 ILE A C 1
ATOM 973 O O . ILE A 1 141 ? 6.522 1.049 13.919 1.00 95.75 141 ILE A O 1
ATOM 977 N N . LEU A 1 142 ? 8.006 0.415 15.475 1.00 95.38 142 LEU A N 1
ATOM 978 C CA . LEU A 1 142 ? 8.752 -0.491 14.604 1.00 95.38 142 LEU A CA 1
ATOM 979 C C . LEU A 1 142 ? 8.078 -1.871 14.512 1.00 95.38 142 LEU A C 1
ATOM 981 O O . LEU A 1 142 ? 7.339 -2.260 15.417 1.00 95.38 142 LEU A O 1
ATOM 985 N N . PRO A 1 143 ? 8.356 -2.664 13.457 1.00 96.25 143 PRO A N 1
ATOM 986 C CA . PRO A 1 143 ? 7.776 -3.998 13.289 1.00 96.25 143 PRO A CA 1
ATOM 987 C C . PRO A 1 143 ? 7.938 -4.915 14.510 1.00 96.25 143 PRO A C 1
ATOM 989 O O . PRO A 1 143 ? 6.978 -5.560 14.924 1.00 96.25 143 PRO A O 1
ATOM 992 N N . ALA A 1 144 ? 9.127 -4.938 15.123 1.00 95.81 144 ALA A N 1
ATOM 993 C CA . ALA A 1 144 ? 9.394 -5.759 16.304 1.00 95.81 144 ALA A CA 1
ATOM 994 C C . ALA A 1 144 ? 8.586 -5.303 17.532 1.00 95.81 144 ALA A C 1
ATOM 996 O O . ALA A 1 144 ? 8.049 -6.131 18.262 1.00 95.81 144 ALA A O 1
ATOM 997 N N . GLU A 1 145 ? 8.449 -3.991 17.730 1.00 96.75 145 GLU A N 1
ATOM 998 C CA . GLU A 1 145 ? 7.660 -3.411 18.822 1.00 96.75 145 GLU A CA 1
ATOM 999 C C . GLU A 1 145 ? 6.166 -3.676 18.619 1.00 96.75 145 GLU A C 1
ATOM 1001 O O . GLU A 1 145 ? 5.469 -4.046 19.559 1.00 96.75 145 GLU A O 1
ATOM 1006 N N . MET A 1 146 ? 5.680 -3.561 17.379 1.00 97.00 146 MET A N 1
ATOM 1007 C CA . MET A 1 146 ? 4.306 -3.902 17.013 1.00 97.00 146 MET A CA 1
ATOM 1008 C C . MET A 1 146 ? 4.009 -5.385 17.260 1.00 97.00 146 MET A C 1
ATOM 1010 O O . MET A 1 146 ? 2.953 -5.707 17.801 1.00 97.00 146 MET A O 1
ATOM 1014 N N . GLY A 1 147 ? 4.940 -6.276 16.900 1.00 94.62 147 GLY A N 1
ATOM 1015 C CA . GLY A 1 147 ? 4.829 -7.716 17.146 1.00 94.62 147 GLY A CA 1
ATOM 1016 C C . GLY A 1 147 ? 4.899 -8.100 18.626 1.00 94.62 147 GLY A C 1
ATOM 1017 O O . GLY A 1 147 ? 4.266 -9.069 19.032 1.00 94.62 147 GLY A O 1
ATOM 1018 N N . GLY A 1 148 ? 5.633 -7.333 19.437 1.00 95.75 148 GLY A N 1
ATOM 1019 C CA . GLY A 1 148 ? 5.718 -7.517 20.889 1.00 95.75 148 GLY A CA 1
ATOM 1020 C C . GLY A 1 148 ? 4.610 -6.824 21.690 1.00 95.75 148 GLY A C 1
ATOM 1021 O O . GLY A 1 148 ? 4.502 -7.050 22.895 1.00 95.75 148 GLY A O 1
ATOM 1022 N N . HIS A 1 149 ? 3.791 -5.975 21.062 1.00 97.00 149 HIS A N 1
ATOM 1023 C CA . HIS A 1 149 ? 2.761 -5.214 21.761 1.00 97.00 149 HIS A CA 1
ATOM 1024 C C . HIS A 1 149 ? 1.577 -6.123 22.156 1.00 97.00 149 HIS A C 1
ATOM 1026 O O . HIS A 1 149 ? 0.974 -6.729 21.268 1.00 97.00 149 HIS A O 1
ATOM 1032 N N . PRO A 1 150 ? 1.149 -6.156 23.439 1.00 93.00 150 PRO A N 1
ATOM 1033 C CA . PRO A 1 150 ? 0.227 -7.173 23.963 1.00 93.00 150 PRO A CA 1
ATOM 1034 C C . PRO A 1 150 ? -1.067 -7.398 23.163 1.00 93.00 150 PRO A C 1
ATOM 1036 O O . PRO A 1 150 ? -1.458 -8.536 22.933 1.00 93.00 150 PRO A O 1
ATOM 1039 N N . ASP A 1 151 ? -1.723 -6.320 22.716 1.00 96.00 151 ASP A N 1
ATOM 1040 C CA . ASP A 1 151 ? -3.047 -6.398 22.075 1.00 96.00 151 ASP A CA 1
ATOM 1041 C C . ASP A 1 151 ? -3.146 -5.736 20.693 1.00 96.00 151 ASP A C 1
ATOM 1043 O O . ASP A 1 151 ? -4.213 -5.757 20.076 1.00 96.00 151 ASP A O 1
ATOM 1047 N N . LEU A 1 152 ? -2.075 -5.116 20.187 1.00 97.81 152 LEU A N 1
ATOM 1048 C CA . LEU A 1 152 ? -2.180 -4.223 19.027 1.00 97.81 152 LEU A CA 1
ATOM 1049 C C . LEU A 1 152 ? -2.579 -4.985 17.761 1.00 97.81 152 LEU A C 1
ATOM 1051 O O . LEU A 1 152 ? -3.558 -4.618 17.115 1.00 97.81 152 LEU A O 1
ATOM 1055 N N . LEU A 1 153 ? -1.867 -6.068 17.437 1.00 97.75 153 LEU A N 1
ATOM 1056 C CA . LEU A 1 153 ? -2.158 -6.879 16.252 1.00 97.75 153 LEU A CA 1
ATOM 1057 C C . LEU A 1 153 ? -3.550 -7.511 16.314 1.00 97.75 153 LEU A C 1
ATOM 1059 O O . LEU A 1 153 ? -4.262 -7.523 15.315 1.00 97.75 153 LEU A O 1
ATOM 1063 N N . ARG A 1 154 ? -3.980 -7.955 17.499 1.00 97.50 154 ARG A N 1
ATOM 1064 C CA . ARG A 1 154 ? -5.323 -8.509 17.709 1.00 97.50 154 ARG A CA 1
ATOM 1065 C C . ARG A 1 154 ? -6.416 -7.461 17.476 1.00 97.50 154 ARG A C 1
ATOM 1067 O O . ARG A 1 154 ? -7.424 -7.761 16.842 1.00 97.50 154 ARG A O 1
ATOM 1074 N N . ARG A 1 155 ? -6.230 -6.234 17.977 1.00 98.06 155 ARG A N 1
ATOM 1075 C CA . ARG A 1 155 ? -7.177 -5.125 17.761 1.00 98.06 155 ARG A CA 1
ATOM 1076 C C . ARG A 1 155 ? -7.213 -4.691 16.295 1.00 98.06 155 ARG A C 1
ATOM 1078 O O . ARG A 1 155 ? -8.295 -4.494 15.755 1.00 98.06 155 ARG A O 1
ATOM 1085 N N . LEU A 1 156 ? -6.053 -4.587 15.644 1.00 98.38 156 LEU A N 1
ATOM 1086 C CA . LEU A 1 156 ? -5.969 -4.282 14.213 1.00 98.38 156 LEU A CA 1
ATOM 1087 C C . LEU A 1 156 ? -6.665 -5.355 13.369 1.00 98.38 156 LEU A C 1
ATOM 1089 O O . LEU A 1 156 ? -7.413 -5.016 12.458 1.00 98.38 156 LEU A O 1
ATOM 1093 N N . GLU A 1 157 ? -6.485 -6.633 13.698 1.00 97.88 157 GLU A N 1
ATOM 1094 C CA . GLU A 1 157 ? -7.168 -7.721 12.995 1.00 97.88 157 GLU A CA 1
ATOM 1095 C C . GLU A 1 157 ? -8.691 -7.660 13.173 1.00 97.88 157 GLU A C 1
ATOM 1097 O O . GLU A 1 157 ? -9.423 -7.799 12.196 1.00 97.88 157 GLU A O 1
ATOM 1102 N N . SER A 1 158 ? -9.178 -7.364 14.386 1.00 98.25 158 SER A N 1
ATOM 1103 C CA . SER A 1 158 ? -10.613 -7.148 14.640 1.00 98.25 158 SER A CA 1
ATOM 1104 C C . SER A 1 158 ? -11.191 -6.056 13.734 1.00 98.25 158 SER A C 1
ATOM 1106 O O . SER A 1 158 ? -12.171 -6.287 13.020 1.00 98.25 158 SER A O 1
ATOM 1108 N N . ILE A 1 159 ? -10.537 -4.889 13.692 1.00 98.62 159 ILE A N 1
ATOM 1109 C CA . ILE A 1 159 ? -10.941 -3.760 12.842 1.00 98.62 159 ILE A CA 1
ATOM 1110 C C . ILE A 1 159 ? -10.898 -4.154 11.361 1.00 98.62 159 ILE A C 1
ATOM 1112 O O . ILE A 1 159 ? -11.838 -3.870 10.620 1.00 98.62 159 ILE A O 1
ATOM 1116 N N . ARG A 1 160 ? -9.835 -4.839 10.919 1.00 98.50 160 ARG A N 1
ATOM 1117 C CA . ARG A 1 160 ? -9.660 -5.276 9.525 1.00 98.50 160 ARG A CA 1
ATOM 1118 C C . ARG A 1 160 ? -10.802 -6.182 9.070 1.00 98.50 160 ARG A C 1
ATOM 1120 O O . ARG A 1 160 ? -11.323 -5.985 7.973 1.00 98.50 160 ARG A O 1
ATOM 1127 N N . CYS A 1 161 ? -11.210 -7.140 9.897 1.00 98.31 161 CYS A N 1
ATOM 1128 C CA . CYS A 1 161 ? -12.302 -8.052 9.565 1.00 98.31 161 CYS A CA 1
ATOM 1129 C C . CYS A 1 161 ? -13.67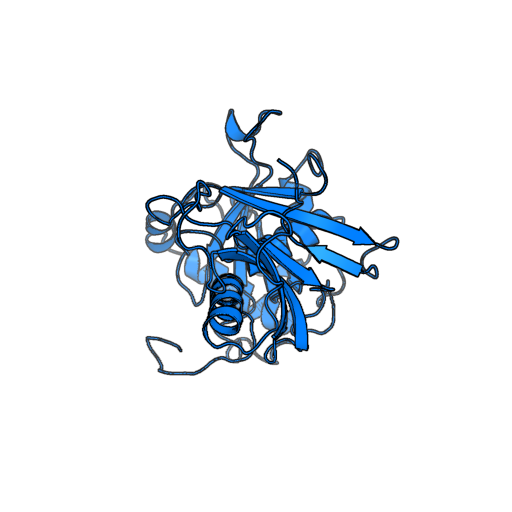0 -7.360 9.560 1.00 98.31 161 CYS A C 1
ATOM 1131 O O . CYS A 1 161 ? -14.473 -7.594 8.656 1.00 98.31 161 CYS A O 1
ATOM 1133 N N . GLN A 1 162 ? -13.938 -6.465 10.517 1.00 98.69 162 GLN A N 1
ATOM 1134 C CA . GLN A 1 162 ? -15.169 -5.662 10.509 1.00 98.69 162 GLN A CA 1
ATOM 1135 C C . GLN A 1 162 ? -15.252 -4.773 9.264 1.00 98.69 162 GLN A C 1
ATOM 1137 O O . GLN A 1 162 ? -16.291 -4.713 8.601 1.00 98.69 162 GLN A O 1
ATOM 1142 N N . ALA A 1 163 ? -14.136 -4.137 8.906 1.00 98.50 163 ALA A N 1
ATOM 1143 C CA . ALA A 1 163 ? -14.027 -3.345 7.695 1.00 98.50 163 ALA A CA 1
ATOM 1144 C C . ALA A 1 163 ? -14.243 -4.200 6.441 1.00 98.50 163 ALA A C 1
ATOM 1146 O O . ALA A 1 163 ? -15.013 -3.801 5.577 1.00 98.50 163 ALA A O 1
ATOM 1147 N N . ALA A 1 164 ? -13.662 -5.400 6.348 1.00 98.25 164 ALA A N 1
ATOM 1148 C CA . ALA A 1 164 ? -13.858 -6.291 5.201 1.00 98.25 164 ALA A CA 1
ATOM 1149 C C . ALA A 1 164 ? -15.341 -6.619 4.948 1.00 98.25 164 ALA A C 1
ATOM 1151 O O . ALA A 1 164 ? -15.811 -6.530 3.809 1.00 98.25 164 ALA A O 1
ATOM 1152 N N . VAL A 1 165 ? -16.095 -6.917 6.012 1.00 98.38 165 VAL A N 1
ATOM 1153 C CA . VAL A 1 165 ? -17.551 -7.117 5.932 1.00 98.38 165 VAL A CA 1
ATOM 1154 C C . VAL A 1 165 ? -18.244 -5.827 5.488 1.00 98.38 165 VAL A C 1
ATOM 1156 O O . VAL A 1 165 ? -19.049 -5.837 4.557 1.00 98.38 165 VAL A O 1
ATOM 1159 N N . ARG A 1 166 ? -17.897 -4.684 6.095 1.00 98.31 166 ARG A N 1
ATOM 1160 C CA . ARG A 1 166 ? -18.497 -3.377 5.772 1.00 98.31 166 ARG A CA 1
ATOM 1161 C C . ARG A 1 166 ? -18.218 -2.924 4.335 1.00 98.31 166 ARG A C 1
ATOM 1163 O O . ARG A 1 166 ? -19.061 -2.249 3.742 1.00 98.31 166 ARG A O 1
ATOM 1170 N N . MET A 1 167 ? -17.071 -3.313 3.783 1.00 98.12 167 MET A N 1
ATOM 1171 C CA . MET A 1 167 ? -16.647 -3.086 2.399 1.00 98.12 167 MET A CA 1
ATOM 1172 C C . MET A 1 167 ? -17.314 -4.052 1.403 1.00 98.12 167 MET A C 1
ATOM 1174 O O . MET A 1 167 ? -17.113 -3.910 0.198 1.00 98.12 167 MET A O 1
ATOM 1178 N N . GLY A 1 168 ? -18.099 -5.027 1.880 1.00 97.25 168 GLY A N 1
ATOM 1179 C CA . GLY A 1 168 ? -18.797 -6.008 1.048 1.00 97.25 168 GLY A CA 1
ATOM 1180 C C . GLY A 1 168 ? -17.899 -7.118 0.497 1.00 97.25 168 GLY A C 1
ATOM 1181 O O . GLY A 1 168 ? -18.256 -7.752 -0.492 1.00 97.25 168 GLY A O 1
ATOM 1182 N N . MET A 1 169 ? -16.730 -7.349 1.100 1.00 95.94 169 MET A N 1
ATOM 1183 C CA . MET A 1 169 ? -15.757 -8.345 0.627 1.00 95.94 169 MET A CA 1
ATOM 1184 C C . MET A 1 169 ? -16.069 -9.764 1.117 1.00 95.94 169 MET A C 1
ATOM 1186 O O . MET A 1 169 ? -15.654 -10.742 0.498 1.00 95.94 169 MET A O 1
ATOM 1190 N N . CYS A 1 170 ? -16.797 -9.874 2.225 1.00 96.44 170 CYS A N 1
ATOM 1191 C CA . CYS A 1 170 ? -17.285 -11.119 2.806 1.00 96.44 170 CYS A CA 1
ATOM 1192 C C . CYS A 1 170 ? -18.585 -10.857 3.587 1.00 96.44 170 CYS A C 1
ATOM 1194 O O . CYS A 1 170 ? -18.916 -9.714 3.897 1.00 96.44 170 CYS A O 1
ATOM 1196 N N . SER A 1 171 ? -19.347 -11.915 3.889 1.00 96.56 171 SER A N 1
ATOM 1197 C CA . SER A 1 171 ? -20.595 -11.801 4.670 1.00 96.56 171 SER A CA 1
ATOM 1198 C C . SER A 1 171 ? -20.380 -11.938 6.179 1.00 96.56 171 SER A C 1
ATOM 1200 O O . SER A 1 171 ? -21.216 -11.492 6.961 1.00 96.56 171 SER A O 1
ATOM 1202 N N . ARG A 1 172 ? -19.280 -12.573 6.595 1.00 96.56 172 ARG A N 1
ATOM 1203 C CA . ARG A 1 172 ? -18.941 -12.849 7.993 1.00 96.56 172 ARG A CA 1
ATOM 1204 C C . ARG A 1 172 ? -17.473 -12.530 8.247 1.00 96.56 172 ARG A C 1
ATOM 1206 O O . ARG A 1 172 ? -16.648 -12.662 7.345 1.00 96.56 172 ARG A O 1
ATOM 1213 N N . ILE A 1 173 ? -17.155 -12.159 9.485 1.00 95.81 173 ILE A N 1
ATOM 1214 C CA . ILE A 1 173 ? -15.790 -11.834 9.925 1.00 95.81 173 ILE A CA 1
ATOM 1215 C C . ILE A 1 173 ? -14.844 -13.022 9.710 1.00 95.81 173 ILE A C 1
ATOM 1217 O O . ILE A 1 173 ? -13.724 -12.832 9.242 1.00 95.81 173 ILE A O 1
ATOM 1221 N N . GLU A 1 174 ? -15.313 -14.241 9.972 1.00 93.88 174 GLU A N 1
ATOM 1222 C CA . GLU A 1 174 ? -14.532 -15.475 9.795 1.00 93.88 174 GLU A CA 1
ATOM 1223 C C . GLU A 1 174 ? -14.143 -15.747 8.331 1.00 93.88 174 GLU A C 1
ATOM 1225 O O . GLU A 1 174 ? -13.140 -16.408 8.077 1.00 93.88 174 GLU A O 1
ATOM 1230 N N . ASP A 1 175 ? -14.901 -15.200 7.375 1.00 94.62 175 ASP A N 1
ATOM 1231 C CA . ASP A 1 175 ? -14.678 -15.370 5.935 1.00 94.62 175 ASP A CA 1
ATOM 1232 C C . ASP A 1 175 ? -13.784 -14.261 5.347 1.00 94.62 175 ASP A C 1
ATOM 1234 O O . ASP A 1 175 ? -13.674 -14.113 4.125 1.00 94.62 175 ASP A O 1
ATOM 1238 N N . THR A 1 176 ? -13.174 -13.432 6.202 1.00 94.69 176 THR A N 1
ATOM 1239 C CA . THR A 1 176 ? -12.329 -12.319 5.764 1.00 94.69 176 THR A CA 1
ATOM 1240 C C . THR A 1 176 ? -11.119 -12.841 4.981 1.00 94.69 176 THR A C 1
ATOM 1242 O O . THR A 1 176 ? -10.337 -13.627 5.521 1.00 94.69 176 THR A O 1
ATOM 1245 N N . PRO A 1 177 ? -10.883 -12.373 3.739 1.00 91.69 177 PRO A N 1
ATOM 1246 C CA . PRO A 1 177 ? -9.711 -12.789 2.980 1.00 91.69 177 PRO A CA 1
ATOM 1247 C C . PRO A 1 177 ? -8.406 -12.423 3.699 1.00 91.69 177 PRO A C 1
ATOM 1249 O O . PRO A 1 177 ? -8.263 -11.336 4.265 1.00 91.69 177 PRO A O 1
ATOM 1252 N N . ALA A 1 178 ? -7.424 -13.323 3.661 1.00 88.94 178 ALA A N 1
ATOM 1253 C CA . ALA A 1 178 ? -6.141 -13.114 4.332 1.00 88.94 178 ALA A CA 1
ATOM 1254 C C . ALA A 1 178 ? -5.329 -11.975 3.688 1.00 88.94 178 ALA A C 1
ATOM 1256 O O . ALA A 1 178 ? -4.640 -11.214 4.372 1.00 88.94 178 ALA A O 1
ATOM 1257 N N . GLY A 1 179 ? -5.396 -11.850 2.360 1.00 88.69 179 GLY A N 1
ATOM 1258 C CA . GLY A 1 179 ? -4.611 -10.888 1.600 1.00 88.69 179 GLY A CA 1
ATOM 1259 C C . GLY A 1 179 ? -5.172 -9.469 1.606 1.00 88.69 179 GLY A C 1
ATOM 1260 O O . GLY A 1 179 ? -4.378 -8.534 1.493 1.00 88.69 179 GLY A O 1
ATOM 1261 N N . VAL A 1 180 ? -6.490 -9.291 1.734 1.00 93.69 180 VAL A N 1
ATOM 1262 C CA . VAL A 1 180 ? -7.183 -7.997 1.612 1.00 93.69 180 VAL A CA 1
ATOM 1263 C C . VAL A 1 180 ? -8.441 -7.935 2.509 1.00 93.69 180 VAL A C 1
ATOM 1265 O O . V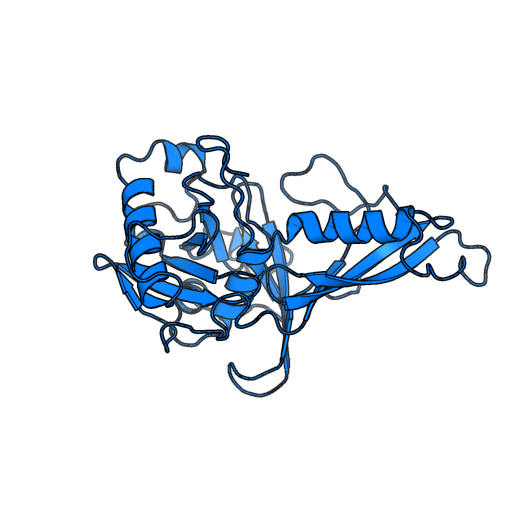AL A 1 180 ? -9.091 -8.959 2.695 1.00 93.69 180 VAL A O 1
ATOM 1268 N N . PRO A 1 181 ? -8.830 -6.759 3.036 1.00 96.94 181 PRO A N 1
ATOM 1269 C CA . PRO A 1 181 ? -8.108 -5.498 2.937 1.00 96.94 181 PRO A CA 1
ATOM 1270 C C . PRO A 1 181 ? -6.823 -5.525 3.771 1.00 96.94 181 PRO A C 1
ATOM 1272 O O . PRO A 1 181 ? -6.713 -6.272 4.745 1.00 96.94 181 PRO A O 1
ATOM 1275 N N . LYS A 1 182 ? -5.831 -4.724 3.374 1.00 96.69 182 LYS A N 1
ATOM 1276 C CA . LYS A 1 182 ? -4.661 -4.435 4.219 1.00 96.69 182 LYS A CA 1
ATOM 1277 C C . LYS A 1 182 ? -5.076 -3.462 5.321 1.00 96.69 182 LYS A C 1
ATOM 1279 O O . LYS A 1 182 ? -5.928 -2.618 5.072 1.00 96.69 182 LYS A O 1
ATOM 1284 N N . ILE A 1 183 ? -4.459 -3.521 6.498 1.00 98.25 183 ILE A N 1
ATOM 1285 C CA . ILE A 1 183 ? -4.667 -2.515 7.550 1.00 98.25 183 ILE A CA 1
ATOM 1286 C C . ILE A 1 183 ? -3.346 -1.826 7.881 1.00 98.25 183 ILE A C 1
ATOM 1288 O O . ILE A 1 183 ? -2.308 -2.480 7.959 1.00 98.25 183 ILE A O 1
ATOM 1292 N N . SER A 1 184 ? -3.368 -0.502 8.029 1.00 98.50 184 SER A N 1
ATOM 1293 C CA . SER A 1 184 ? -2.183 0.287 8.375 1.00 98.50 184 SER A CA 1
ATOM 1294 C C . SER A 1 184 ? -2.491 1.321 9.450 1.00 98.50 184 SER A C 1
ATOM 1296 O O . SER A 1 184 ? -3.535 1.976 9.408 1.00 98.50 184 SER A O 1
ATOM 1298 N N . LEU A 1 185 ? -1.544 1.510 10.368 1.00 98.56 185 LEU A N 1
ATOM 1299 C CA . LEU A 1 185 ? -1.500 2.697 11.216 1.00 98.56 185 LEU A CA 1
ATOM 1300 C C . LEU A 1 185 ? -0.954 3.866 10.398 1.00 98.56 185 LEU A C 1
ATOM 1302 O O . LEU A 1 185 ? 0.001 3.696 9.631 1.00 98.56 185 LEU A O 1
ATOM 1306 N N . VAL A 1 186 ? -1.528 5.046 10.602 1.00 98.12 186 VAL A N 1
ATOM 1307 C CA . VAL A 1 186 ? -1.037 6.303 10.038 1.00 98.12 186 VAL A CA 1
ATOM 1308 C C . VAL A 1 186 ? -0.831 7.350 11.123 1.00 98.12 186 VAL A C 1
ATOM 1310 O O . VAL A 1 186 ? -1.555 7.379 12.119 1.00 98.12 186 VAL A O 1
ATOM 1313 N N . SER A 1 187 ? 0.152 8.224 10.938 1.00 96.38 187 SER A N 1
ATOM 1314 C CA . SER A 1 187 ? 0.375 9.365 11.825 1.00 96.38 187 SER A CA 1
ATOM 1315 C C . SER A 1 187 ? 0.994 10.546 11.078 1.00 96.38 187 SER A C 1
ATOM 1317 O O . SER A 1 187 ? 1.570 10.363 9.997 1.00 96.38 187 SER A O 1
ATOM 1319 N N . PRO A 1 188 ? 0.945 11.753 11.665 1.00 93.06 188 PRO A N 1
ATOM 1320 C CA . PRO A 1 188 ? 1.768 12.860 11.202 1.00 93.06 188 PRO A CA 1
ATOM 1321 C C . PRO A 1 188 ? 3.267 12.496 11.249 1.00 93.06 188 PRO A C 1
ATOM 1323 O O . PRO A 1 188 ? 3.662 11.649 12.063 1.00 93.06 188 PRO A O 1
ATOM 1326 N N . PRO A 1 189 ? 4.109 13.130 10.413 1.00 88.94 189 PRO A N 1
ATOM 1327 C CA . PRO A 1 189 ? 5.562 13.072 10.560 1.00 88.94 189 PRO A CA 1
ATOM 1328 C C . PRO A 1 189 ? 6.003 13.661 11.907 1.00 88.94 189 PRO A C 1
ATOM 1330 O O . PRO A 1 189 ? 5.362 14.567 12.445 1.00 88.94 189 PRO A O 1
ATOM 1333 N N . THR A 1 190 ? 7.107 13.153 12.455 1.00 78.25 190 THR A N 1
ATOM 1334 C CA . THR A 1 190 ? 7.658 13.590 13.747 1.00 78.25 190 THR A CA 1
ATOM 1335 C C . THR A 1 190 ? 8.906 14.450 13.566 1.00 78.25 190 THR A C 1
ATOM 1337 O O . THR A 1 190 ? 9.759 14.137 12.739 1.00 78.25 190 THR A O 1
ATOM 1340 N N . GLY A 1 191 ? 9.056 15.496 14.384 1.00 71.81 191 GLY A N 1
ATOM 1341 C CA . GLY A 1 191 ? 10.262 16.333 14.402 1.00 71.81 191 GLY A CA 1
ATOM 1342 C C . GLY A 1 191 ? 10.559 17.011 13.059 1.00 71.81 191 GLY A C 1
ATOM 1343 O O . GLY A 1 191 ? 9.644 17.396 12.329 1.00 71.81 191 GLY A O 1
ATOM 1344 N N . ASN A 1 192 ? 11.847 17.138 12.732 1.00 61.88 192 ASN A N 1
ATOM 1345 C CA . ASN A 1 192 ? 12.306 17.888 11.559 1.00 61.88 192 ASN A CA 1
ATOM 1346 C C . ASN A 1 192 ? 12.027 17.163 10.226 1.00 61.88 192 ASN A C 1
ATOM 1348 O O . ASN A 1 192 ? 12.081 17.787 9.173 1.00 61.88 192 ASN A O 1
ATOM 1352 N N . GLU A 1 193 ? 11.656 15.874 10.242 1.00 65.75 193 GLU A N 1
ATOM 1353 C CA . GLU A 1 193 ? 11.217 15.149 9.033 1.00 65.75 193 GLU A CA 1
ATOM 1354 C C . GLU A 1 193 ? 9.933 15.748 8.438 1.00 65.75 193 GLU A C 1
ATOM 1356 O O . GLU A 1 193 ? 9.663 15.601 7.247 1.00 65.75 193 GLU A O 1
ATOM 1361 N N . GLY A 1 194 ? 9.148 16.454 9.260 1.00 58.31 194 GLY A N 1
ATOM 1362 C CA . GLY A 1 194 ? 7.976 17.206 8.830 1.00 58.31 194 GLY A CA 1
ATOM 1363 C C . GLY A 1 194 ? 8.289 18.594 8.259 1.00 58.31 194 GLY A C 1
ATOM 1364 O O . GLY A 1 194 ? 7.361 19.274 7.815 1.00 58.31 194 GLY A O 1
ATOM 1365 N N . GLU A 1 195 ? 9.541 19.059 8.240 1.00 58.03 195 GLU A N 1
ATOM 1366 C CA . GLU A 1 195 ? 9.886 20.386 7.711 1.00 58.03 195 GLU A CA 1
ATOM 1367 C C . GLU A 1 195 ? 9.720 20.461 6.183 1.00 58.03 195 GLU A C 1
ATOM 1369 O O . GLU A 1 195 ? 9.758 19.457 5.467 1.00 58.03 195 GLU A O 1
ATOM 1374 N N . ARG A 1 196 ? 9.426 21.661 5.662 1.00 56.28 196 ARG A N 1
ATOM 1375 C CA . ARG A 1 196 ? 9.247 21.890 4.219 1.00 56.28 196 ARG A CA 1
ATOM 1376 C C . ARG A 1 196 ? 10.621 22.013 3.553 1.00 56.28 196 ARG A C 1
ATOM 1378 O O . ARG A 1 196 ? 11.338 22.967 3.828 1.00 56.28 196 ARG A O 1
ATOM 1385 N N . GLY A 1 197 ? 10.955 21.083 2.661 1.00 56.16 197 GLY A N 1
ATOM 1386 C CA . GLY A 1 197 ? 12.214 21.059 1.912 1.00 56.16 197 GLY A CA 1
ATOM 1387 C C . GLY A 1 197 ? 12.388 19.755 1.133 1.00 56.16 197 GLY A C 1
ATOM 1388 O O . GLY A 1 197 ? 11.524 18.874 1.188 1.00 56.16 197 GLY A O 1
ATOM 1389 N N . GLU A 1 198 ? 13.501 19.625 0.408 1.00 55.97 198 GLU A N 1
ATOM 1390 C CA . GLU A 1 198 ? 13.866 18.366 -0.245 1.00 55.97 198 GLU A CA 1
ATOM 1391 C C . GLU A 1 198 ? 14.002 17.250 0.796 1.00 55.97 198 GLU A C 1
ATOM 1393 O O . GLU A 1 198 ? 14.790 17.331 1.735 1.00 55.97 198 GLU A O 1
ATOM 1398 N N . GLY A 1 199 ? 13.207 16.193 0.630 1.00 63.03 199 GLY A N 1
ATOM 1399 C CA . GLY A 1 199 ? 13.265 15.011 1.483 1.00 63.03 199 GLY A CA 1
ATOM 1400 C C . GLY A 1 199 ? 12.357 15.007 2.712 1.00 63.03 199 GLY A C 1
ATOM 1401 O O . GLY A 1 199 ? 12.435 14.041 3.472 1.00 63.03 199 GLY A O 1
ATOM 1402 N N . GLY A 1 200 ? 11.491 16.012 2.878 1.00 77.94 200 GLY A N 1
ATOM 1403 C CA . GLY A 1 200 ? 10.445 16.005 3.904 1.00 77.94 200 GLY A CA 1
ATOM 1404 C C . GLY A 1 200 ? 9.416 14.883 3.706 1.00 77.94 200 GLY A C 1
ATOM 1405 O O . GLY A 1 200 ? 9.172 14.424 2.589 1.00 77.94 200 GLY A O 1
ATOM 1406 N N . VAL A 1 201 ? 8.809 14.448 4.806 1.00 86.81 201 VAL A N 1
ATOM 1407 C CA . VAL A 1 201 ? 7.796 13.388 4.870 1.00 86.81 201 VAL A CA 1
ATOM 1408 C C . VAL A 1 201 ? 6.412 14.016 5.022 1.00 86.81 201 VAL A C 1
ATOM 1410 O O . VAL A 1 201 ? 6.225 14.949 5.803 1.00 86.81 201 VAL A O 1
ATOM 1413 N N . ASP A 1 202 ? 5.423 13.485 4.303 1.00 88.56 202 ASP A N 1
ATOM 1414 C CA . ASP A 1 202 ? 4.031 13.928 4.424 1.00 88.56 202 ASP A CA 1
ATOM 1415 C C . ASP A 1 202 ? 3.249 13.125 5.468 1.00 88.56 202 ASP A C 1
ATOM 1417 O O . ASP A 1 202 ? 2.384 13.666 6.155 1.00 88.56 202 ASP A O 1
ATOM 1421 N N . ILE A 1 203 ? 3.532 11.824 5.569 1.00 93.38 203 ILE A N 1
ATOM 1422 C CA . ILE A 1 203 ? 2.804 10.887 6.427 1.00 93.38 203 ILE A CA 1
ATOM 1423 C C . ILE A 1 203 ? 3.684 9.700 6.812 1.00 93.38 203 ILE A C 1
ATOM 1425 O O . ILE A 1 203 ? 4.467 9.196 6.004 1.00 93.38 203 ILE A O 1
ATOM 1429 N N . VAL A 1 204 ? 3.522 9.216 8.040 1.00 95.62 204 VAL A N 1
ATO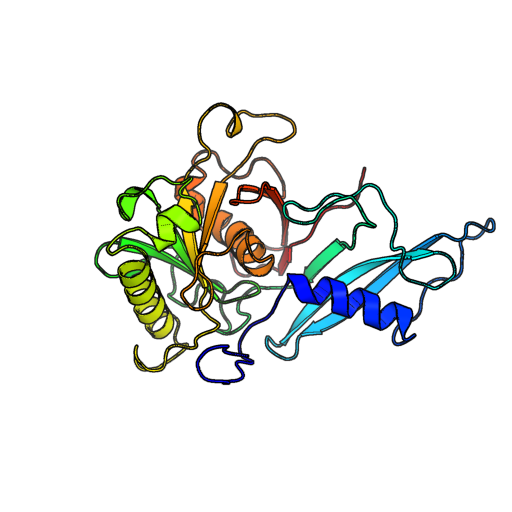M 1430 C CA . VAL A 1 204 ? 4.141 7.973 8.508 1.00 95.62 204 VAL A CA 1
ATOM 1431 C C . VAL A 1 204 ? 3.116 6.850 8.406 1.00 95.62 204 VAL A C 1
ATOM 1433 O O . VAL A 1 204 ? 1.973 7.007 8.832 1.00 95.62 204 VAL A O 1
ATOM 1436 N N . VAL A 1 205 ? 3.521 5.715 7.838 1.00 97.50 205 VAL A N 1
ATOM 1437 C CA . VAL A 1 205 ? 2.672 4.535 7.642 1.00 97.50 205 VAL A CA 1
ATOM 1438 C C . VAL A 1 205 ? 3.353 3.306 8.238 1.00 97.50 205 VAL A C 1
ATOM 1440 O O . VAL A 1 205 ? 4.546 3.061 8.024 1.00 97.50 205 VAL A O 1
ATOM 1443 N N . ARG A 1 206 ? 2.586 2.507 8.983 1.00 97.75 206 ARG A N 1
ATOM 1444 C CA . ARG A 1 206 ? 2.988 1.184 9.483 1.00 97.75 206 ARG A CA 1
ATOM 1445 C C . ARG A 1 206 ? 1.952 0.159 9.047 1.00 97.75 206 ARG A C 1
ATOM 1447 O O . ARG A 1 206 ? 0.858 0.098 9.601 1.00 97.75 206 ARG A O 1
ATOM 1454 N N . ALA A 1 207 ? 2.290 -0.599 8.009 1.00 97.00 207 ALA A N 1
ATOM 1455 C CA . ALA A 1 207 ? 1.386 -1.567 7.405 1.00 97.00 207 ALA A CA 1
ATOM 1456 C C . ALA A 1 207 ? 1.462 -2.925 8.112 1.00 97.00 207 ALA A C 1
ATOM 1458 O O . ALA A 1 207 ? 2.545 -3.391 8.464 1.00 97.00 207 ALA A O 1
ATOM 1459 N N . VAL A 1 208 ? 0.315 -3.584 8.240 1.00 96.06 208 VAL A N 1
ATOM 1460 C CA . VAL A 1 208 ? 0.198 -5.000 8.596 1.00 96.06 208 VAL A CA 1
ATOM 1461 C C . VAL A 1 208 ? -0.303 -5.746 7.365 1.00 96.06 208 VAL A C 1
ATOM 1463 O O . VAL A 1 208 ? -1.275 -5.347 6.716 1.00 96.06 208 VAL A O 1
ATOM 1466 N N . SER A 1 209 ? 0.365 -6.841 7.019 1.00 88.12 209 SER A N 1
ATOM 1467 C CA . SER A 1 209 ? -0.043 -7.716 5.923 1.00 88.12 209 SER A CA 1
ATOM 1468 C C . SER A 1 209 ? -0.148 -9.137 6.439 1.00 88.12 209 SER A C 1
ATOM 1470 O O . SER A 1 209 ? 0.793 -9.633 7.046 1.00 88.12 209 SER A O 1
ATOM 1472 N N . THR A 1 210 ? -1.281 -9.795 6.167 1.00 86.56 210 THR A N 1
ATOM 1473 C CA . THR A 1 210 ? -1.510 -11.203 6.544 1.00 86.56 210 THR A CA 1
ATOM 1474 C C . THR A 1 210 ? -1.248 -11.481 8.034 1.00 86.56 210 THR A C 1
ATOM 1476 O O . THR A 1 210 ? -0.773 -12.552 8.391 1.00 86.56 210 THR A O 1
ATOM 1479 N N . GLY A 1 211 ? -1.547 -10.501 8.896 1.00 86.19 211 GLY A N 1
ATOM 1480 C CA . GLY A 1 211 ? -1.359 -10.572 10.349 1.00 86.19 211 GLY A CA 1
ATOM 1481 C C . GLY A 1 211 ? 0.018 -10.138 10.863 1.00 86.19 211 GLY A C 1
ATOM 1482 O O . GLY A 1 211 ? 0.155 -9.909 12.062 1.00 86.19 211 GLY A O 1
ATOM 1483 N N . ASP A 1 212 ? 1.009 -9.956 9.988 1.00 91.44 212 ASP A N 1
ATOM 1484 C CA . ASP A 1 212 ? 2.380 -9.628 10.382 1.00 91.44 212 ASP A CA 1
ATOM 1485 C C . ASP A 1 212 ? 2.725 -8.149 10.084 1.00 91.44 212 ASP A C 1
ATOM 1487 O O . ASP A 1 212 ? 2.361 -7.626 9.018 1.00 91.44 212 ASP A O 1
ATOM 1491 N N . PRO A 1 213 ? 3.442 -7.450 10.989 1.00 95.38 213 PRO A N 1
ATOM 1492 C CA . PRO A 1 213 ? 3.994 -6.125 10.717 1.00 95.38 213 PRO A CA 1
ATOM 1493 C C . PRO A 1 213 ? 4.932 -6.147 9.506 1.00 95.38 213 PRO A C 1
ATOM 1495 O O . PRO A 1 213 ? 5.877 -6.933 9.439 1.00 95.38 213 PRO A O 1
ATOM 1498 N N . HIS A 1 214 ? 4.703 -5.257 8.547 1.00 93.06 214 HIS A N 1
ATOM 1499 C CA . HIS A 1 214 ? 5.505 -5.191 7.333 1.00 93.06 214 HIS A CA 1
ATOM 1500 C C . HIS A 1 214 ? 6.789 -4.371 7.567 1.00 93.06 214 HIS A C 1
ATOM 1502 O O . HIS A 1 214 ? 6.745 -3.275 8.124 1.00 93.06 214 HIS A O 1
ATOM 1508 N N . GLY A 1 215 ? 7.943 -4.878 7.112 1.00 91.75 215 GLY A N 1
ATOM 1509 C CA . GLY A 1 215 ? 9.244 -4.208 7.287 1.00 91.75 215 GLY A CA 1
ATOM 1510 C C . GLY A 1 215 ? 9.376 -2.882 6.524 1.00 91.75 215 GLY A C 1
ATOM 1511 O O . GLY A 1 215 ? 10.062 -1.970 6.966 1.00 91.75 215 GLY A O 1
ATOM 1512 N N . ALA A 1 216 ? 8.666 -2.746 5.407 1.00 91.50 216 ALA A N 1
ATOM 1513 C CA . ALA A 1 216 ? 8.541 -1.512 4.626 1.00 91.50 216 ALA A CA 1
ATOM 1514 C C . ALA A 1 216 ? 7.058 -1.119 4.474 1.00 91.50 216 ALA A C 1
ATOM 1516 O O . ALA A 1 216 ? 6.257 -1.377 5.370 1.00 91.50 216 ALA A O 1
ATOM 1517 N N . VAL A 1 217 ? 6.643 -0.606 3.319 1.00 92.50 217 VAL A N 1
ATOM 1518 C CA . VAL A 1 217 ? 5.227 -0.468 2.949 1.00 92.50 217 VAL A CA 1
ATOM 1519 C C . VAL A 1 217 ? 5.007 -1.063 1.550 1.00 92.50 217 VAL A C 1
ATOM 1521 O O . VAL A 1 217 ? 5.831 -0.832 0.666 1.00 92.50 217 VAL A O 1
ATOM 1524 N N . PRO A 1 218 ? 3.947 -1.857 1.313 1.00 92.25 218 PRO A N 1
ATOM 1525 C CA . PRO A 1 218 ? 3.629 -2.314 -0.039 1.00 92.25 218 PRO A CA 1
ATOM 1526 C C . PRO A 1 218 ? 3.292 -1.135 -0.963 1.00 92.25 218 PRO A C 1
ATOM 1528 O O . PRO A 1 218 ? 2.544 -0.244 -0.556 1.00 92.25 218 PRO A O 1
ATOM 1531 N N . ILE A 1 219 ? 3.736 -1.167 -2.229 1.00 90.75 219 ILE A N 1
ATOM 1532 C CA . ILE A 1 219 ? 3.396 -0.116 -3.213 1.00 90.75 219 ILE A CA 1
ATOM 1533 C C . ILE A 1 219 ? 1.877 0.104 -3.298 1.00 90.75 219 ILE A C 1
ATOM 1535 O O . ILE A 1 219 ? 1.422 1.243 -3.319 1.00 90.75 219 ILE A O 1
ATOM 1539 N N . SER A 1 220 ? 1.071 -0.964 -3.269 1.00 90.56 220 SER A N 1
ATOM 1540 C CA . SER A 1 220 ? -0.396 -0.855 -3.307 1.00 90.56 220 SER A CA 1
ATOM 1541 C C . SER A 1 220 ? -0.986 -0.116 -2.100 1.00 90.56 220 SER A C 1
ATOM 1543 O O . SER A 1 220 ? -1.958 0.618 -2.256 1.00 90.56 220 SER A O 1
ATOM 1545 N N . VAL A 1 221 ? -0.375 -0.233 -0.916 1.00 94.56 221 VAL A N 1
ATOM 1546 C CA . VAL A 1 221 ? -0.760 0.572 0.255 1.00 94.56 221 VAL A CA 1
ATOM 1547 C C . VAL A 1 221 ? -0.389 2.037 0.031 1.00 94.56 221 VAL A C 1
ATOM 1549 O O . VAL A 1 221 ? -1.201 2.908 0.316 1.00 94.56 221 VAL A O 1
ATOM 1552 N N . GLY A 1 222 ? 0.782 2.322 -0.547 1.00 92.38 222 GLY A N 1
ATOM 1553 C CA . GLY A 1 222 ? 1.178 3.682 -0.935 1.00 92.38 222 GLY A CA 1
ATOM 1554 C C . GLY A 1 222 ? 0.207 4.353 -1.906 1.00 92.38 222 GLY A C 1
ATOM 1555 O O . GLY A 1 222 ? -0.186 5.499 -1.700 1.00 92.38 222 GLY A O 1
ATOM 1556 N N . VAL A 1 223 ? -0.229 3.616 -2.929 1.00 90.69 223 VAL A N 1
ATOM 1557 C CA . VAL A 1 223 ? -1.264 4.048 -3.883 1.00 90.69 223 VAL A CA 1
ATOM 1558 C C . VAL A 1 223 ? -2.569 4.376 -3.141 1.00 90.69 223 VAL A C 1
ATOM 1560 O O . VAL A 1 223 ? -3.139 5.448 -3.348 1.00 90.69 223 VAL A O 1
ATOM 1563 N N . SER A 1 224 ? -3.002 3.518 -2.213 1.00 93.38 224 SER A N 1
ATOM 1564 C CA . SER A 1 224 ? -4.175 3.771 -1.363 1.00 93.38 224 SER A CA 1
ATOM 1565 C C . SER A 1 224 ? -4.019 4.974 -0.430 1.00 93.38 224 SER A C 1
ATOM 1567 O O . SER A 1 224 ? -4.982 5.716 -0.251 1.00 93.38 224 SER A O 1
ATOM 1569 N N . VAL A 1 225 ? -2.829 5.224 0.126 1.00 93.94 225 VAL A N 1
ATOM 1570 C CA . VAL A 1 225 ? -2.544 6.429 0.928 1.00 93.94 225 VAL A CA 1
ATOM 1571 C C . VAL A 1 225 ? -2.685 7.680 0.067 1.00 93.94 225 VAL A C 1
ATOM 1573 O O . VAL A 1 225 ? -3.383 8.617 0.445 1.00 93.94 225 VAL A O 1
ATOM 1576 N N . ALA A 1 226 ? -2.084 7.690 -1.123 1.00 89.88 226 ALA A N 1
ATOM 1577 C CA . ALA A 1 226 ? -2.159 8.827 -2.034 1.00 89.88 226 ALA A CA 1
ATOM 1578 C C . ALA A 1 226 ? -3.593 9.106 -2.523 1.00 89.88 226 ALA A C 1
ATOM 1580 O O . ALA A 1 226 ? -3.948 10.270 -2.741 1.00 89.88 226 ALA A O 1
ATOM 1581 N N . ALA A 1 227 ? -4.419 8.067 -2.673 1.00 89.75 227 ALA A N 1
ATOM 1582 C CA . ALA A 1 227 ? -5.842 8.210 -2.959 1.00 89.75 227 ALA A CA 1
ATOM 1583 C C . ALA A 1 227 ? -6.612 8.758 -1.743 1.00 89.75 227 ALA A C 1
ATOM 1585 O O . ALA A 1 227 ? -7.328 9.751 -1.872 1.00 89.75 227 ALA A O 1
ATOM 1586 N N . ALA A 1 228 ? -6.407 8.185 -0.553 1.00 91.75 228 ALA A N 1
ATOM 1587 C CA . ALA A 1 228 ? -7.070 8.603 0.683 1.00 91.75 228 ALA A CA 1
ATOM 1588 C C . ALA A 1 228 ? -6.716 10.042 1.084 1.00 91.75 228 ALA A C 1
ATOM 1590 O O . ALA A 1 228 ? -7.581 10.776 1.546 1.00 91.75 228 ALA A O 1
ATOM 1591 N N . ALA A 1 229 ? -5.494 10.503 0.806 1.00 89.38 229 ALA A N 1
ATOM 1592 C CA . ALA A 1 229 ? -5.083 11.893 1.012 1.00 89.38 229 ALA A CA 1
ATOM 1593 C C . ALA A 1 229 ? -5.943 12.915 0.239 1.00 89.38 229 ALA A C 1
ATOM 1595 O O . ALA A 1 229 ? -5.990 14.083 0.614 1.00 89.38 229 ALA A O 1
ATOM 1596 N N . GLY A 1 230 ? -6.599 12.501 -0.853 1.00 83.56 230 GLY A N 1
ATOM 1597 C CA . GLY A 1 230 ? -7.544 13.327 -1.615 1.00 83.56 230 GLY A CA 1
ATOM 1598 C C . GLY A 1 230 ? -9.007 13.183 -1.181 1.00 83.56 230 GLY A C 1
ATOM 1599 O O . GLY A 1 230 ? -9.872 13.843 -1.752 1.00 83.56 230 GLY A O 1
ATOM 1600 N N . VAL A 1 231 ? -9.303 12.317 -0.208 1.00 86.44 231 VAL A N 1
ATOM 1601 C CA . VAL A 1 231 ? -10.658 12.071 0.296 1.00 86.44 231 VAL A CA 1
ATOM 1602 C C . VAL A 1 231 ? -10.908 12.952 1.514 1.00 86.44 231 VAL A C 1
ATOM 1604 O O . VAL A 1 231 ? -10.271 12.785 2.558 1.00 86.44 231 VAL A O 1
ATOM 1607 N N . GLU A 1 232 ? -11.864 13.869 1.379 1.00 84.94 232 GLU A N 1
ATOM 1608 C CA . GLU A 1 232 ? -12.320 14.728 2.469 1.00 84.94 232 GLU A CA 1
ATOM 1609 C C . GLU A 1 232 ? -12.802 13.898 3.667 1.00 84.94 232 GLU A C 1
ATOM 1611 O O . GLU A 1 232 ? -13.502 12.895 3.516 1.00 84.94 232 GLU A O 1
ATOM 1616 N N . GLY A 1 233 ? -12.395 14.311 4.869 1.00 87.94 233 GLY A N 1
ATOM 1617 C CA . GLY A 1 233 ? -12.772 13.646 6.114 1.00 87.94 233 GLY A CA 1
ATOM 1618 C C . GLY A 1 233 ? -12.100 12.294 6.357 1.00 87.94 233 GLY A C 1
ATOM 1619 O O . GLY A 1 233 ? -12.405 11.668 7.365 1.00 87.94 233 GLY A O 1
ATOM 1620 N N . SER A 1 234 ? -11.191 11.831 5.491 1.00 94.62 234 SER A N 1
ATOM 1621 C CA . SER A 1 234 ? -10.445 10.596 5.751 1.00 94.62 234 SER A CA 1
ATOM 1622 C C . SER A 1 234 ? -9.430 10.750 6.886 1.00 94.62 234 SER A C 1
ATOM 1624 O O . SER A 1 234 ? -8.868 11.828 7.097 1.00 94.62 234 SER A O 1
ATOM 1626 N N . VAL A 1 235 ? -9.133 9.647 7.580 1.00 96.62 235 VAL A N 1
ATOM 1627 C CA . VAL A 1 235 ? -8.065 9.562 8.589 1.00 96.62 235 VAL A CA 1
ATOM 1628 C C . VAL A 1 235 ? -6.735 10.018 7.985 1.00 96.62 235 VAL A C 1
ATOM 1630 O O . VAL A 1 235 ? -6.012 10.795 8.600 1.00 96.62 235 VAL A O 1
ATOM 1633 N N . VAL A 1 236 ? -6.439 9.601 6.748 1.00 94.94 236 VAL A N 1
ATOM 1634 C CA . VAL A 1 236 ? -5.215 9.978 6.022 1.00 94.94 236 VAL A CA 1
ATOM 1635 C C . VAL A 1 236 ? -5.148 11.489 5.783 1.00 94.94 236 VAL A C 1
ATOM 1637 O O . VAL A 1 236 ? -4.147 12.119 6.122 1.00 94.94 236 VAL A O 1
ATOM 1640 N N . ALA A 1 237 ? -6.214 12.100 5.259 1.00 91.31 237 ALA A N 1
ATOM 1641 C CA . ALA A 1 237 ? -6.259 13.549 5.062 1.00 91.31 237 ALA A CA 1
ATOM 1642 C C . ALA A 1 237 ? -6.152 14.310 6.396 1.00 91.31 237 ALA A C 1
ATOM 1644 O O . ALA A 1 237 ? -5.485 15.345 6.464 1.00 91.31 237 ALA A O 1
ATOM 1645 N N . ARG A 1 238 ? -6.750 13.778 7.472 1.00 91.31 238 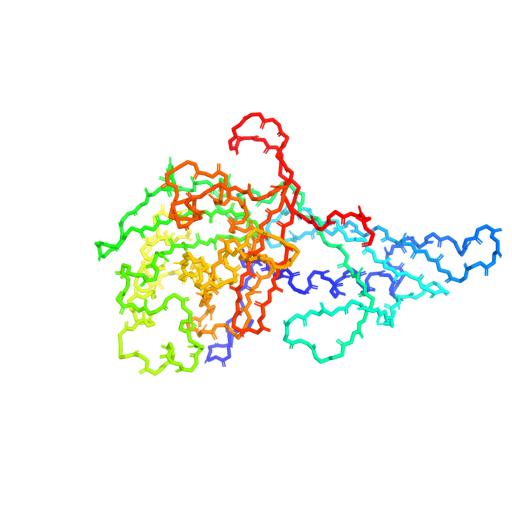ARG A N 1
ATOM 1646 C CA . ARG A 1 238 ? -6.683 14.370 8.812 1.00 91.31 238 ARG A CA 1
ATOM 1647 C C . ARG A 1 238 ? -5.274 14.355 9.389 1.00 91.31 238 ARG A C 1
ATOM 1649 O O . ARG A 1 238 ? -4.851 15.387 9.902 1.00 91.31 238 ARG A O 1
ATOM 1656 N N . VAL A 1 239 ? -4.541 13.242 9.312 1.00 92.50 239 VAL A N 1
ATOM 1657 C CA . VAL A 1 239 ? -3.171 13.172 9.862 1.00 92.50 239 VAL A CA 1
ATOM 1658 C C . VAL A 1 239 ? -2.180 14.028 9.077 1.00 92.50 239 VAL A C 1
ATOM 1660 O O . VAL A 1 239 ? -1.203 14.508 9.646 1.00 92.50 239 VAL A O 1
ATOM 1663 N N . MET A 1 240 ? -2.449 14.288 7.796 1.00 88.56 240 MET A N 1
ATOM 1664 C CA . MET A 1 240 ? -1.570 15.099 6.954 1.00 88.56 240 MET A CA 1
ATOM 1665 C C . MET A 1 240 ? -1.640 16.611 7.248 1.00 88.56 240 MET A C 1
ATOM 1667 O O . MET A 1 240 ? -0.758 17.310 6.764 1.00 88.56 240 MET A O 1
ATOM 1671 N N . LYS A 1 241 ? -2.633 17.108 8.022 1.00 63.69 241 LYS A N 1
ATOM 1672 C CA . LYS A 1 241 ? -2.859 18.464 8.629 1.00 63.69 241 LYS A CA 1
ATOM 1673 C C . LYS A 1 241 ? -2.463 19.759 7.870 1.00 63.69 241 LYS A C 1
ATOM 1675 O O . LYS A 1 241 ? -2.761 20.846 8.353 1.00 63.69 241 LYS A O 1
ATOM 1680 N N . GLY A 1 242 ? -1.857 19.699 6.689 1.00 58.22 242 GLY A N 1
ATOM 1681 C CA . GLY A 1 242 ? -1.359 20.828 5.894 1.00 58.22 242 GLY A CA 1
ATOM 1682 C C . GLY A 1 242 ? -1.535 20.632 4.386 1.00 58.22 242 GLY A C 1
ATOM 1683 O O . GLY A 1 242 ? -0.965 21.392 3.604 1.00 58.22 242 GLY A O 1
ATOM 1684 N N . GLY A 1 243 ? -2.326 19.627 3.990 1.00 60.97 243 GLY A N 1
ATOM 1685 C CA . GLY A 1 243 ? -2.555 19.256 2.597 1.00 60.97 243 GLY A CA 1
ATOM 1686 C C . GLY A 1 243 ? -1.367 18.528 1.964 1.00 60.97 243 GLY A C 1
ATOM 1687 O O . GLY A 1 243 ? -0.363 18.239 2.610 1.00 60.97 243 GLY A O 1
ATOM 1688 N N . ARG A 1 244 ? -1.495 18.210 0.676 1.00 64.06 244 ARG A N 1
ATOM 1689 C CA . ARG A 1 244 ? -0.410 17.609 -0.111 1.00 64.06 244 ARG A CA 1
ATOM 1690 C C . ARG A 1 244 ? 0.655 18.673 -0.378 1.00 64.06 244 ARG A C 1
ATOM 1692 O O . ARG A 1 244 ? 0.311 19.801 -0.731 1.00 64.06 244 ARG A O 1
ATOM 1699 N N . ARG A 1 245 ? 1.937 18.323 -0.257 1.00 58.34 245 ARG A N 1
ATOM 1700 C CA . ARG A 1 245 ? 3.056 19.244 -0.540 1.00 58.34 245 ARG A CA 1
ATOM 1701 C C . ARG A 1 245 ? 3.371 19.392 -2.035 1.00 58.34 245 ARG A C 1
ATOM 1703 O O . ARG A 1 245 ? 4.199 20.222 -2.395 1.00 58.34 245 ARG A O 1
ATOM 1710 N N . GLY A 1 246 ? 2.684 18.639 -2.896 1.00 61.03 246 GLY A N 1
ATOM 1711 C CA . GLY A 1 246 ? 2.800 18.677 -4.353 1.00 61.03 246 GLY A CA 1
ATOM 1712 C C . GLY A 1 246 ? 1.816 17.714 -5.027 1.00 61.03 246 GLY A C 1
ATOM 1713 O O . GLY A 1 246 ? 0.792 17.354 -4.445 1.00 61.03 246 GLY A O 1
ATOM 1714 N N . GLU A 1 247 ? 2.137 17.273 -6.248 1.00 64.88 247 GLU A N 1
ATOM 1715 C CA . GLU A 1 247 ? 1.355 16.243 -6.957 1.00 64.88 247 GLU A CA 1
ATOM 1716 C C . GLU A 1 247 ? 1.480 14.852 -6.295 1.00 64.88 247 GLU A C 1
ATOM 1718 O O . GLU A 1 247 ? 0.631 13.990 -6.504 1.00 64.88 247 GLU A O 1
ATOM 1723 N N . GLY A 1 248 ? 2.489 14.628 -5.447 1.00 75.50 248 GLY A N 1
ATOM 1724 C CA . GLY A 1 248 ? 2.709 13.358 -4.752 1.00 75.50 248 GLY A CA 1
ATOM 1725 C C . GLY A 1 248 ? 2.549 13.378 -3.240 1.00 75.50 248 GLY A C 1
ATOM 1726 O O . GLY A 1 248 ? 2.215 14.397 -2.636 1.00 75.50 248 GLY A O 1
ATOM 1727 N N . VAL A 1 249 ? 2.732 12.195 -2.654 1.00 85.31 249 VAL A N 1
ATOM 1728 C CA . VAL A 1 249 ? 2.765 11.936 -1.212 1.00 85.31 249 VAL A CA 1
ATOM 1729 C C . VAL A 1 249 ? 4.046 11.178 -0.880 1.00 85.31 249 VAL A C 1
ATOM 1731 O O . VAL A 1 249 ? 4.301 10.104 -1.432 1.00 85.31 249 VAL A O 1
ATOM 1734 N N . VAL A 1 250 ? 4.838 11.725 0.038 1.00 88.75 250 VAL A N 1
ATOM 1735 C CA . VAL A 1 250 ? 6.034 11.089 0.593 1.00 88.75 250 VAL A CA 1
ATOM 1736 C C . VAL A 1 250 ? 5.654 10.328 1.860 1.00 88.75 250 VAL A C 1
ATOM 1738 O O . VAL A 1 250 ? 5.347 10.913 2.900 1.00 88.75 250 VAL A O 1
ATOM 1741 N N . VAL A 1 251 ? 5.681 9.002 1.765 1.00 91.50 251 VAL A N 1
ATOM 1742 C CA . VAL A 1 251 ? 5.328 8.067 2.834 1.00 91.50 251 VAL A CA 1
ATOM 1743 C C . VAL A 1 251 ? 6.590 7.586 3.543 1.00 91.50 251 VAL A C 1
ATOM 1745 O O . VAL A 1 251 ? 7.417 6.914 2.926 1.00 91.50 251 VAL A O 1
ATOM 1748 N N . ALA A 1 252 ? 6.716 7.851 4.842 1.00 93.19 252 ALA A N 1
ATOM 1749 C CA . ALA A 1 252 ? 7.728 7.213 5.681 1.00 93.19 252 ALA A CA 1
ATOM 1750 C C . ALA A 1 252 ? 7.233 5.860 6.207 1.00 93.19 252 ALA A C 1
ATOM 1752 O O . ALA A 1 252 ? 6.138 5.738 6.756 1.00 93.19 252 ALA A O 1
ATOM 1753 N N . HIS A 1 253 ? 8.069 4.839 6.091 1.00 94.12 253 HIS A N 1
ATOM 1754 C CA . HIS A 1 253 ? 7.833 3.463 6.527 1.00 94.12 253 HIS A CA 1
ATOM 1755 C C . HIS A 1 253 ? 9.077 2.938 7.275 1.00 94.12 253 HIS A C 1
ATOM 1757 O O . HIS A 1 253 ? 10.094 3.628 7.296 1.00 94.12 253 HIS A O 1
ATOM 1763 N N . PRO A 1 254 ? 9.064 1.747 7.908 1.00 92.62 254 PRO A N 1
ATOM 1764 C CA . PRO A 1 254 ? 10.156 1.374 8.816 1.00 92.62 254 PRO A CA 1
ATOM 1765 C C . PRO A 1 254 ? 11.542 1.290 8.155 1.00 92.62 254 PRO A C 1
ATOM 1767 O O . PRO A 1 254 ? 12.535 1.626 8.787 1.00 92.62 254 PRO A O 1
ATOM 1770 N N . SER A 1 255 ? 11.625 0.894 6.880 1.00 89.88 255 SER A N 1
ATOM 1771 C CA . SER A 1 255 ? 12.894 0.889 6.126 1.00 89.88 255 SER A CA 1
ATOM 1772 C C . SER A 1 255 ? 13.305 2.225 5.484 1.00 89.88 255 SER A C 1
ATOM 1774 O O . SER A 1 255 ? 14.346 2.258 4.828 1.00 89.88 255 SER A O 1
ATOM 1776 N N . GLY A 1 256 ? 12.511 3.296 5.593 1.00 89.75 256 GLY A N 1
ATOM 1777 C CA . GLY A 1 256 ? 12.819 4.597 4.987 1.00 89.75 256 GLY A CA 1
ATOM 1778 C C . GLY A 1 256 ? 11.604 5.286 4.368 1.00 89.75 256 GLY A C 1
ATOM 1779 O O . GLY A 1 256 ? 10.598 5.477 5.045 1.00 89.75 256 GLY A O 1
ATOM 1780 N N . ARG A 1 257 ? 11.693 5.707 3.101 1.00 89.38 257 ARG A N 1
ATOM 1781 C CA . ARG A 1 257 ? 10.654 6.518 2.447 1.00 89.38 257 ARG A CA 1
ATOM 1782 C C . ARG A 1 257 ? 10.286 6.009 1.059 1.00 89.38 257 ARG A C 1
ATOM 1784 O O . ARG A 1 257 ? 11.127 5.501 0.324 1.00 89.38 257 ARG A O 1
ATOM 1791 N N . MET A 1 258 ? 9.039 6.251 0.679 1.00 87.94 258 MET A N 1
ATOM 1792 C CA . MET A 1 258 ? 8.497 5.973 -0.645 1.00 87.94 258 MET A CA 1
ATOM 1793 C C . MET A 1 258 ? 7.748 7.203 -1.155 1.00 87.94 258 MET A C 1
ATOM 1795 O O . MET A 1 258 ? 6.941 7.784 -0.433 1.00 87.94 258 MET A O 1
ATOM 1799 N N . VAL A 1 259 ? 7.997 7.583 -2.406 1.00 85.75 259 VAL A N 1
ATOM 1800 C CA . VAL A 1 259 ? 7.271 8.668 -3.075 1.00 85.75 259 VAL A CA 1
ATOM 1801 C C . VAL A 1 259 ? 6.201 8.061 -3.970 1.00 85.75 259 VAL A C 1
ATOM 1803 O O . VAL A 1 259 ? 6.490 7.166 -4.765 1.00 85.75 259 VAL A O 1
ATOM 1806 N N . VAL A 1 260 ? 4.969 8.543 -3.839 1.00 84.06 260 VAL A N 1
ATOM 1807 C CA . VAL A 1 260 ? 3.842 8.153 -4.690 1.00 84.06 260 VAL A CA 1
ATOM 1808 C C . VAL A 1 260 ? 3.249 9.413 -5.301 1.00 84.06 260 VAL A C 1
ATOM 1810 O O . VAL A 1 260 ? 2.548 10.148 -4.602 1.00 84.06 260 VAL A O 1
ATOM 1813 N N . ASP A 1 261 ? 3.497 9.668 -6.590 1.00 78.25 261 ASP A N 1
ATOM 1814 C CA . ASP A 1 261 ? 2.821 10.785 -7.258 1.00 78.25 261 ASP A CA 1
ATOM 1815 C C . ASP A 1 261 ? 1.422 10.397 -7.695 1.00 78.25 261 ASP A C 1
ATOM 1817 O O . ASP A 1 261 ? 1.166 9.248 -8.054 1.00 78.25 261 ASP A O 1
ATOM 1821 N N . ALA A 1 262 ? 0.508 11.360 -7.639 1.00 70.81 262 ALA A N 1
ATOM 1822 C CA . ALA A 1 262 ? -0.890 11.173 -7.958 1.00 70.81 262 ALA A CA 1
ATOM 1823 C C . ALA A 1 262 ? -1.388 12.298 -8.858 1.00 70.81 262 ALA A C 1
ATOM 1825 O O . ALA A 1 262 ? -1.358 13.474 -8.501 1.00 70.81 262 ALA A O 1
ATOM 1826 N N . ARG A 1 263 ? -1.926 11.929 -10.015 1.00 69.12 263 ARG A N 1
ATOM 1827 C CA . ARG A 1 263 ? -2.666 12.849 -10.875 1.00 69.12 263 ARG A CA 1
ATOM 1828 C C . ARG A 1 263 ? -4.141 12.498 -10.836 1.00 69.12 263 ARG A C 1
ATOM 1830 O O . ARG A 1 263 ? -4.504 11.338 -11.033 1.00 69.12 263 ARG A O 1
ATOM 1837 N N . PHE A 1 264 ? -4.965 13.513 -10.603 1.00 64.94 264 PHE A N 1
ATOM 1838 C CA . PHE A 1 264 ? -6.420 13.406 -10.587 1.00 64.94 264 PHE A CA 1
ATOM 1839 C C . PHE A 1 264 ? -6.981 14.141 -11.797 1.00 64.94 264 PHE A C 1
ATOM 1841 O O . PHE A 1 264 ? -6.848 15.359 -11.904 1.00 64.94 264 PHE A O 1
ATOM 1848 N N . GLU A 1 265 ? -7.592 13.403 -12.717 1.00 56.78 265 GLU A N 1
ATOM 1849 C CA . GLU A 1 265 ? -8.281 13.968 -13.875 1.00 56.78 265 GLU A CA 1
ATOM 1850 C C . GLU A 1 265 ? -9.795 13.912 -13.673 1.00 56.78 265 GLU A C 1
ATOM 1852 O O . GLU A 1 265 ? -10.368 12.831 -13.557 1.00 56.78 265 GLU A O 1
ATOM 1857 N N . GLY A 1 266 ? -10.457 15.069 -13.710 1.00 49.78 266 GLY A N 1
ATOM 1858 C CA . GLY A 1 266 ? -11.899 15.186 -13.480 1.00 49.78 266 GLY A CA 1
ATOM 1859 C C . GLY A 1 266 ? -12.219 15.456 -12.008 1.00 49.78 266 GLY A C 1
ATOM 1860 O O . GLY A 1 266 ? -11.643 14.857 -11.107 1.00 49.78 266 GLY A O 1
ATOM 1861 N N . GLY A 1 267 ? -13.109 16.416 -11.753 1.00 42.88 267 GLY A N 1
ATOM 1862 C CA . GLY A 1 267 ? -13.459 16.829 -10.394 1.00 42.88 267 GLY A CA 1
ATOM 1863 C C . GLY A 1 267 ? -14.106 15.702 -9.578 1.00 42.88 267 GLY A C 1
ATOM 1864 O O . GLY A 1 267 ? -15.030 15.034 -10.044 1.00 42.88 267 GLY A O 1
ATOM 1865 N N . GLY A 1 268 ? -13.649 15.529 -8.335 1.00 49.75 268 GLY A N 1
ATOM 1866 C CA . GLY A 1 268 ? -14.180 14.553 -7.379 1.00 49.75 268 GLY A CA 1
ATOM 1867 C C . GLY A 1 268 ? -13.634 13.125 -7.537 1.00 49.75 268 GLY A C 1
ATOM 1868 O O . GLY A 1 268 ? -12.871 12.803 -8.440 1.00 49.75 268 GLY A O 1
ATOM 1869 N N . TRP A 1 269 ? -14.059 12.224 -6.648 1.00 52.25 269 TRP A N 1
ATOM 1870 C CA . TRP A 1 269 ? -13.606 10.822 -6.564 1.00 52.25 269 TRP A CA 1
ATOM 1871 C C . TRP A 1 269 ? -13.992 9.928 -7.762 1.00 52.25 269 TRP A C 1
ATOM 1873 O O . TRP A 1 269 ? -13.640 8.751 -7.792 1.00 52.25 269 TRP A O 1
ATOM 1883 N N . ARG A 1 270 ? -14.717 10.474 -8.750 1.00 45.44 270 ARG A N 1
ATOM 1884 C CA . ARG A 1 270 ? -15.128 9.797 -9.996 1.00 45.44 270 ARG A CA 1
ATOM 1885 C C . ARG A 1 270 ? -14.161 10.033 -11.164 1.00 45.44 270 ARG A C 1
ATOM 1887 O O . ARG A 1 270 ? -14.422 9.545 -12.259 1.00 45.44 270 ARG A O 1
ATOM 1894 N N . GLY A 1 271 ? -13.097 10.807 -10.947 1.00 49.47 271 GLY A N 1
ATOM 1895 C CA . GLY A 1 271 ? -12.068 11.074 -11.948 1.00 49.47 271 GLY A CA 1
ATOM 1896 C C . GLY A 1 271 ? -11.200 9.859 -12.284 1.00 49.47 271 GLY A C 1
ATOM 1897 O O . GLY A 1 271 ? -11.274 8.828 -11.613 1.00 49.47 271 GLY A O 1
ATOM 1898 N N . ARG A 1 272 ? -10.348 9.987 -13.306 1.00 51.09 272 ARG A N 1
ATOM 1899 C CA . ARG A 1 272 ? -9.254 9.036 -13.552 1.00 51.09 272 ARG A CA 1
ATOM 1900 C C . ARG A 1 272 ? -8.079 9.372 -12.644 1.00 51.09 272 ARG A C 1
ATOM 1902 O O . ARG A 1 272 ? -7.757 10.540 -12.433 1.00 51.09 272 ARG A O 1
ATOM 1909 N N . TRP A 1 273 ? -7.443 8.332 -12.117 1.00 57.09 273 TRP A N 1
ATOM 1910 C CA . TRP A 1 273 ? -6.310 8.450 -11.205 1.00 57.09 273 TRP A CA 1
ATOM 1911 C C . TRP A 1 273 ? -5.123 7.795 -11.898 1.00 57.09 273 TRP A C 1
ATOM 1913 O O . TRP A 1 273 ? -5.205 6.626 -12.272 1.00 57.09 273 TRP A O 1
ATOM 1923 N N . CYS A 1 274 ? -4.041 8.541 -12.080 1.00 55.25 274 CYS A N 1
ATOM 1924 C CA . CYS A 1 274 ? -2.756 7.974 -12.469 1.00 55.25 274 CYS A CA 1
ATOM 1925 C C . CYS A 1 274 ? -1.831 8.127 -11.271 1.00 55.25 274 CYS A C 1
ATOM 1927 O O . CYS A 1 274 ? -1.510 9.247 -10.873 1.00 55.25 274 CYS A O 1
ATOM 1929 N N . LEU A 1 275 ? -1.463 7.003 -10.666 1.00 60.25 275 LEU A N 1
ATOM 1930 C CA . LEU A 1 275 ? -0.576 6.966 -9.507 1.00 60.25 275 LEU A CA 1
ATOM 1931 C C . LEU A 1 275 ? 0.771 6.388 -9.950 1.00 60.25 275 LEU A C 1
ATOM 1933 O O . LEU A 1 275 ? 0.807 5.240 -10.380 1.00 60.25 275 LEU A O 1
ATOM 1937 N N . GLY A 1 276 ? 1.851 7.167 -9.898 1.00 58.47 276 GLY A N 1
ATOM 1938 C CA . GLY A 1 276 ? 3.179 6.760 -10.375 1.00 58.47 276 GLY A CA 1
ATOM 1939 C C . GLY A 1 276 ? 4.208 7.884 -10.316 1.00 58.47 276 GLY A C 1
ATOM 1940 O O . GLY A 1 276 ? 3.821 9.038 -10.241 1.00 58.47 276 GLY A O 1
ATOM 1941 N N . ARG A 1 277 ? 5.509 7.572 -10.342 1.00 51.59 277 ARG A N 1
ATOM 1942 C CA . ARG A 1 277 ? 6.581 8.584 -10.248 1.00 51.59 277 ARG A CA 1
ATOM 1943 C C . ARG A 1 277 ? 6.662 9.430 -11.532 1.00 51.59 277 ARG A C 1
ATOM 1945 O O . ARG A 1 277 ? 6.817 8.868 -12.618 1.00 51.59 277 ARG A O 1
ATOM 1952 N N . ARG A 1 278 ? 6.583 10.764 -11.435 1.00 41.44 278 ARG A N 1
ATOM 1953 C CA . ARG A 1 278 ? 6.826 11.702 -12.549 1.00 41.44 278 ARG A CA 1
ATOM 1954 C C . ARG A 1 278 ? 8.265 11.550 -13.058 1.00 41.44 278 ARG A C 1
ATOM 1956 O O . ARG A 1 278 ? 9.191 11.375 -12.273 1.00 41.44 278 ARG A O 1
ATOM 1963 N N . GLY A 1 279 ? 8.448 11.652 -14.375 1.00 36.16 279 GLY A N 1
ATOM 1964 C CA . GLY A 1 279 ? 9.766 11.831 -14.987 1.00 36.16 279 GLY A CA 1
ATOM 1965 C C . GLY A 1 279 ? 10.308 13.260 -14.820 1.00 36.16 279 GLY A C 1
ATOM 1966 O O . GLY A 1 279 ? 9.534 14.213 -14.930 1.00 36.16 279 GLY A O 1
ATOM 1967 N N . GLY A 1 280 ? 11.632 13.348 -14.618 1.00 32.38 280 GLY A N 1
ATOM 1968 C CA . GLY A 1 280 ? 12.502 14.540 -14.662 1.00 32.38 280 GLY A CA 1
ATOM 1969 C C . GLY A 1 280 ? 12.808 15.134 -13.280 1.00 32.38 280 GLY A C 1
ATOM 1970 O O . GLY A 1 280 ? 11.882 15.605 -12.628 1.00 32.38 280 GLY A O 1
ATOM 1971 N N . LEU A 1 281 ? 14.040 15.166 -12.757 1.00 28.59 281 LEU A N 1
ATOM 1972 C CA . LEU A 1 281 ? 15.385 14.777 -13.219 1.00 28.59 281 LEU A CA 1
ATOM 1973 C C . LEU A 1 281 ? 16.023 13.855 -12.169 1.00 28.59 281 LEU A C 1
ATOM 1975 O O . LEU A 1 281 ? 15.739 14.066 -10.967 1.00 28.59 281 LEU A O 1
#

Radius of gyration: 18.99 Å; chains: 1; bounding box: 45×45×57 Å

Foldseek 3Di:
DDPVPPDDDLQADFQVCVLVVQQVCQAVVVDDDDPADPVNHQKDWDWDWDQRPNQRWIKIKTFIGGNSHGWFADQDDDQPDPDHGDDIKMKTWQQFCSRLPGQQLLPAQWDAFPNFIWGFGGGSATEIETAQVSLVHDLLQAQVNCVVPPCRLVVQLRRQLVSCCSSVVDVHSVPRDLADDKYKHKAADDDCLCPPDPRRAQIEIFTDHSSGTDQFDGVRVLRSLFLSCPGPPHPSVVRSVPGDPDQWHWYATNSGIDIWGWDFADPDSPTIIIIIDDDDD

Sequence (281 aa):
MGIRDGVLDYRGSCGNMTAGVAAFAVDEGLVEVPPAGKDGEEGGEAVVRIYNTNTGKLIEATVPVIAGEVAAVGDFAISGVPGTGACIKLAFLEPAGSVTGRLLPTGGGMDVFDGVEATCIDASNPCVFVEAESMGVSGTILPAEMGGHPDLLRRLESIRCQAAVRMGMCSRIEDTPAGVPKISLVSPPTGNEGERGEGGVDIVVRAVSTGDPHGAVPISVGVSVAAAAGVEGSVVARVMKGGRRGEGVVVAHPSGRMVVDARFEGGGWRGRWCLGRRGGL